Protein AF-W4QRR3-F1 (afdb_monomer_lite)

Organism: Halalkalibacter akibai (strain ATCC 43226 / DSM 21942 / CIP 109018 / JCM 9157 / 1139) (NCBI:txid1236973)

Structure (mmCIF, N/CA/C/O backbone):
data_AF-W4QRR3-F1
#
_entry.id   AF-W4QRR3-F1
#
loop_
_atom_site.group_PDB
_atom_site.id
_atom_site.type_symbol
_atom_site.label_atom_id
_atom_site.label_alt_id
_atom_site.label_comp_id
_atom_site.label_asym_id
_atom_site.label_entity_id
_atom_site.label_seq_id
_atom_site.pdbx_PDB_ins_code
_atom_site.Cartn_x
_atom_site.Cartn_y
_atom_site.Cartn_z
_atom_site.occupancy
_atom_site.B_iso_or_equiv
_atom_site.auth_seq_id
_atom_site.auth_comp_id
_atom_site.auth_asym_id
_atom_site.auth_atom_id
_atom_site.pdbx_PDB_model_num
ATOM 1 N N . MET A 1 1 ? -0.673 0.924 37.883 1.00 50.28 1 MET A N 1
ATOM 2 C CA . MET A 1 1 ? -0.335 0.151 36.667 1.00 50.28 1 MET A CA 1
ATOM 3 C C . MET A 1 1 ? -1.379 -0.907 36.267 1.00 50.28 1 MET A C 1
ATOM 5 O O . MET A 1 1 ? -1.237 -1.452 35.190 1.00 50.28 1 MET A O 1
ATOM 9 N N . GLY A 1 2 ? -2.441 -1.195 37.045 1.00 51.12 2 GLY A N 1
ATOM 10 C CA . GLY A 1 2 ? -3.420 -2.249 36.689 1.00 51.12 2 GLY A CA 1
ATOM 11 C C . GLY A 1 2 ? -4.697 -1.819 35.940 1.00 51.12 2 GLY A C 1
ATOM 12 O O . GLY A 1 2 ? -5.344 -2.665 35.337 1.00 51.12 2 GLY A O 1
ATOM 13 N N . MET A 1 3 ? -5.087 -0.535 35.959 1.00 54.16 3 MET A N 1
ATOM 14 C CA . MET A 1 3 ? -6.382 -0.099 35.396 1.00 54.16 3 MET A CA 1
ATOM 15 C C . MET A 1 3 ? -6.387 0.075 33.867 1.00 54.16 3 MET A C 1
ATOM 17 O O . MET A 1 3 ? -7.403 -0.196 33.235 1.00 54.16 3 MET A O 1
ATOM 21 N N . ASN A 1 4 ? -5.268 0.467 33.254 1.00 58.47 4 ASN A N 1
ATOM 22 C CA . ASN A 1 4 ? -5.229 0.795 31.823 1.00 58.47 4 ASN A CA 1
ATOM 23 C C . ASN A 1 4 ? -4.798 -0.374 30.921 1.00 58.47 4 ASN A C 1
ATOM 25 O O . ASN A 1 4 ? -5.179 -0.414 29.754 1.00 58.47 4 ASN A O 1
ATOM 29 N N . THR A 1 5 ? -4.148 -1.407 31.471 1.00 69.75 5 THR A N 1
ATOM 30 C CA . THR A 1 5 ? -3.927 -2.689 30.772 1.00 69.75 5 THR A CA 1
ATOM 31 C C . THR A 1 5 ? -5.242 -3.311 30.293 1.00 69.75 5 THR A C 1
ATOM 33 O O . THR A 1 5 ? -5.271 -3.951 29.242 1.00 69.75 5 THR A O 1
ATOM 36 N N . ASN A 1 6 ? -6.327 -3.095 31.048 1.00 83.56 6 ASN A N 1
ATOM 37 C CA . ASN A 1 6 ? -7.672 -3.547 30.698 1.00 83.56 6 ASN A CA 1
ATOM 38 C C . ASN A 1 6 ? -8.246 -2.755 29.509 1.00 83.56 6 ASN A C 1
ATOM 40 O O . ASN A 1 6 ? -8.793 -3.353 28.592 1.00 83.56 6 ASN A O 1
ATOM 44 N N . LYS A 1 7 ? -8.032 -1.432 29.458 1.00 91.88 7 LYS A N 1
ATOM 45 C CA . LYS A 1 7 ? -8.514 -0.588 28.351 1.00 91.88 7 LYS A CA 1
ATOM 46 C C . LYS A 1 7 ? -7.874 -0.952 27.015 1.00 91.88 7 LYS A C 1
ATOM 48 O O . LYS A 1 7 ? -8.585 -1.130 26.035 1.00 91.88 7 LYS A O 1
ATOM 53 N N . PHE A 1 8 ? -6.553 -1.152 26.982 1.00 94.62 8 PHE A N 1
ATOM 54 C CA . PHE A 1 8 ? -5.893 -1.611 25.756 1.00 94.62 8 PHE A CA 1
ATOM 55 C C . PHE A 1 8 ? -6.449 -2.948 25.273 1.00 94.62 8 PHE A C 1
ATOM 57 O O . PHE A 1 8 ? -6.711 -3.099 24.086 1.00 94.62 8 PHE A O 1
ATOM 64 N N . GLN A 1 9 ? -6.658 -3.905 26.182 1.00 94.62 9 GLN A N 1
ATOM 65 C CA . GLN A 1 9 ? -7.221 -5.199 25.801 1.00 94.62 9 GLN A CA 1
ATOM 66 C C . GLN A 1 9 ? -8.632 -5.048 25.225 1.00 94.62 9 GLN A C 1
ATOM 68 O O . GLN A 1 9 ? -8.906 -5.614 24.177 1.00 94.62 9 GLN A O 1
ATOM 73 N N . GLN A 1 10 ? -9.489 -4.241 25.855 1.00 95.75 10 GLN A N 1
ATOM 74 C CA . GLN A 1 10 ? -10.858 -4.003 25.388 1.00 95.75 10 GLN A CA 1
ATOM 75 C C . GLN A 1 10 ? -10.899 -3.435 23.964 1.00 95.75 10 GLN A C 1
ATOM 77 O O . GLN A 1 10 ? -11.658 -3.930 23.132 1.00 95.75 10 GLN A O 1
ATOM 82 N N . VAL A 1 11 ? -10.063 -2.437 23.661 1.00 97.38 11 VAL A N 1
ATOM 83 C CA . VAL A 1 11 ? -10.031 -1.828 22.321 1.00 97.38 11 VAL A CA 1
ATOM 84 C C . VAL A 1 11 ? -9.425 -2.782 21.286 1.00 97.38 11 VAL A C 1
ATOM 86 O O . VAL A 1 11 ? -9.925 -2.877 20.168 1.00 97.38 11 VAL A O 1
ATOM 89 N N . LEU A 1 12 ? -8.384 -3.542 21.646 1.00 97.69 12 LEU A N 1
ATOM 90 C CA . LEU A 1 12 ? -7.816 -4.559 20.753 1.00 97.69 12 LEU A CA 1
ATOM 91 C C . LEU A 1 12 ? -8.809 -5.698 20.475 1.00 97.69 12 LEU A C 1
ATOM 93 O O . LEU A 1 12 ? -8.904 -6.145 19.335 1.00 97.69 12 LEU A O 1
ATOM 97 N N . ASP A 1 13 ? -9.593 -6.119 21.470 1.00 96.50 13 ASP A N 1
ATOM 98 C CA . ASP A 1 13 ? -10.664 -7.105 21.291 1.00 96.50 13 ASP A CA 1
ATOM 99 C C . ASP A 1 13 ? -11.761 -6.567 20.358 1.00 96.50 13 ASP A C 1
ATOM 101 O O . ASP A 1 13 ? -12.253 -7.301 19.499 1.00 96.50 13 ASP A O 1
ATOM 105 N N . GLN A 1 14 ? -12.112 -5.279 20.475 1.00 97.19 14 GLN A N 1
ATOM 106 C CA . GLN A 1 14 ? -13.037 -4.614 19.552 1.00 97.19 14 GLN A CA 1
ATOM 107 C C . GLN A 1 14 ? -12.492 -4.604 18.119 1.00 97.19 14 GLN A C 1
ATOM 109 O O . GLN A 1 14 ? -13.254 -4.855 17.188 1.00 97.19 14 GLN A O 1
ATOM 114 N N . ILE A 1 15 ? -11.197 -4.335 17.921 1.00 98.00 15 ILE A N 1
ATOM 115 C CA . ILE A 1 15 ? -10.561 -4.399 16.595 1.00 98.00 15 ILE A CA 1
ATOM 116 C C . ILE A 1 15 ? -10.602 -5.836 16.056 1.00 98.00 15 ILE A C 1
ATOM 118 O O . ILE A 1 15 ? -10.981 -6.040 14.904 1.00 98.00 15 ILE A O 1
ATOM 122 N N . ASP A 1 16 ? -10.270 -6.839 16.873 1.00 97.62 16 ASP A N 1
ATOM 123 C CA . ASP A 1 16 ? -10.247 -8.251 16.466 1.00 97.62 16 ASP A CA 1
ATOM 124 C C . ASP A 1 16 ? -11.623 -8.772 16.038 1.00 97.62 16 ASP A C 1
ATOM 126 O O . ASP A 1 16 ? -11.721 -9.514 15.056 1.00 97.62 16 ASP A O 1
ATOM 130 N N . GLN A 1 17 ? -12.690 -8.353 16.722 1.00 97.00 17 GLN A N 1
ATOM 131 C CA . GLN A 1 17 ? -14.066 -8.728 16.377 1.00 97.00 17 GLN A CA 1
ATOM 132 C C . GLN A 1 17 ? -14.470 -8.278 14.968 1.00 97.00 17 GLN A C 1
ATOM 134 O O . GLN A 1 17 ? -15.269 -8.947 14.316 1.00 97.00 17 GLN A O 1
ATOM 139 N N . GLN A 1 18 ? -13.880 -7.199 14.446 1.00 97.94 18 GLN A N 1
ATOM 140 C CA . GLN A 1 18 ? -14.207 -6.697 13.108 1.00 97.94 18 GLN A CA 1
ATOM 141 C C . GLN A 1 18 ? -13.711 -7.607 11.979 1.00 97.94 18 GLN A C 1
ATOM 143 O O . GLN A 1 18 ? -14.091 -7.399 10.833 1.00 97.94 18 GLN A O 1
ATOM 148 N N . PHE A 1 19 ? -12.881 -8.614 12.256 1.00 98.38 19 PHE A N 1
ATOM 149 C CA . PHE A 1 19 ? -12.359 -9.517 11.224 1.00 98.38 19 PHE A CA 1
ATOM 150 C C . PHE A 1 19 ? -13.208 -10.776 11.010 1.00 98.38 19 PHE A C 1
ATOM 152 O O . PHE A 1 19 ? -12.815 -11.666 10.250 1.00 98.38 19 PHE A O 1
ATOM 159 N N . GLU A 1 20 ? -14.381 -10.861 11.640 1.00 97.25 20 GLU A N 1
ATOM 160 C CA . GLU A 1 20 ? -15.336 -11.932 11.367 1.00 97.25 20 GLU A CA 1
ATOM 161 C C . GLU A 1 20 ? -15.707 -11.982 9.870 1.00 97.25 20 GLU A C 1
ATOM 163 O O . GLU A 1 20 ? -16.013 -10.967 9.236 1.00 97.25 20 GLU A O 1
ATOM 168 N N . GLY A 1 21 ? -15.626 -13.182 9.287 1.00 97.75 21 GLY A N 1
ATOM 169 C CA . GLY A 1 21 ? -15.939 -13.438 7.878 1.00 97.75 21 GLY A CA 1
ATOM 170 C C . GLY A 1 21 ? -14.861 -13.028 6.865 1.00 97.75 21 GLY A C 1
ATOM 171 O O . GLY A 1 21 ? -15.009 -13.345 5.686 1.00 97.75 21 GLY A O 1
ATOM 172 N N . VAL A 1 22 ? -13.756 -12.390 7.279 1.00 98.50 22 VAL A N 1
ATOM 173 C CA . VAL A 1 22 ? -12.724 -11.885 6.345 1.00 98.50 22 VAL A CA 1
ATOM 174 C C . VAL A 1 22 ? -12.115 -12.990 5.480 1.00 98.50 22 VAL A C 1
ATOM 176 O O . VAL A 1 22 ? -11.908 -12.780 4.289 1.00 98.50 22 VAL A O 1
ATOM 179 N N . PHE A 1 23 ? -11.845 -14.177 6.033 1.00 98.56 23 PHE A N 1
ATOM 180 C CA . PHE A 1 23 ? -11.230 -15.265 5.257 1.00 98.56 23 PHE A CA 1
ATOM 181 C C . PHE A 1 23 ? -12.203 -15.975 4.319 1.00 98.56 23 PHE A C 1
ATOM 183 O O . PHE A 1 23 ? -11.787 -16.398 3.244 1.00 98.56 23 PHE A O 1
ATOM 190 N N . GLN A 1 24 ? -13.489 -16.034 4.670 1.00 98.50 24 GLN A N 1
ATOM 191 C CA . GLN A 1 24 ? -14.526 -16.486 3.744 1.00 98.50 24 GLN A CA 1
ATOM 192 C C . GLN A 1 24 ? -14.689 -15.484 2.591 1.00 98.50 24 GLN A C 1
ATOM 194 O O . GLN A 1 24 ? -14.780 -15.877 1.430 1.00 98.50 24 GLN A O 1
ATOM 199 N N . TRP A 1 25 ? -14.668 -14.182 2.898 1.00 98.50 25 TRP A N 1
ATOM 200 C CA . TRP A 1 25 ? -14.681 -13.128 1.885 1.00 98.50 25 TRP A CA 1
ATOM 201 C C . TRP A 1 25 ? -13.458 -13.202 0.963 1.00 98.50 25 TRP A C 1
ATOM 203 O O . TRP A 1 25 ? -13.621 -13.144 -0.255 1.00 98.50 25 TRP A O 1
ATOM 213 N N . LEU A 1 26 ? -12.259 -13.376 1.534 1.00 98.75 26 LEU A N 1
ATOM 214 C CA . LEU A 1 26 ? -10.995 -13.465 0.800 1.00 98.75 26 LEU A CA 1
ATOM 215 C C . LEU A 1 26 ? -10.969 -14.680 -0.130 1.00 98.75 26 LEU A C 1
ATOM 217 O O . LEU A 1 26 ? -10.560 -14.549 -1.280 1.00 98.75 26 LEU A O 1
ATOM 221 N N . ALA A 1 27 ? -11.426 -15.840 0.351 1.00 98.56 27 ALA A N 1
ATOM 222 C CA . ALA A 1 27 ? -11.554 -17.049 -0.459 1.00 98.56 27 ALA A CA 1
ATOM 223 C C . ALA A 1 27 ? -12.496 -16.826 -1.648 1.00 98.56 27 ALA A C 1
ATOM 225 O O . ALA A 1 27 ? -12.164 -17.188 -2.770 1.00 98.56 27 ALA A O 1
ATOM 226 N N . GLY A 1 28 ? -13.608 -16.117 -1.432 1.00 98.38 28 GLY A N 1
ATOM 227 C CA . GLY A 1 28 ? -14.525 -15.730 -2.504 1.00 98.38 28 GLY A CA 1
ATOM 228 C C . GLY A 1 28 ? -13.936 -14.780 -3.555 1.00 98.38 28 GLY A C 1
ATOM 229 O O . GLY A 1 28 ? -14.553 -14.617 -4.602 1.00 98.38 28 GLY A O 1
ATOM 230 N N . GLN A 1 29 ? -12.776 -14.155 -3.303 1.00 98.69 29 GLN A N 1
ATOM 231 C CA . GLN A 1 29 ? -12.064 -13.335 -4.294 1.00 98.69 29 GLN A CA 1
ATOM 232 C C . GLN A 1 29 ? -11.026 -14.124 -5.098 1.00 98.69 29 GLN A C 1
ATOM 234 O O . GLN A 1 29 ? -10.450 -13.566 -6.031 1.00 98.69 29 GLN A O 1
ATOM 239 N N . TYR A 1 30 ? -10.731 -15.372 -4.734 1.00 98.75 30 TYR A N 1
ATOM 240 C CA . TYR A 1 30 ? -9.729 -16.174 -5.426 1.00 98.75 30 TYR A CA 1
ATOM 241 C C . TYR A 1 30 ? -10.275 -16.716 -6.749 1.00 98.75 30 TYR A C 1
ATOM 243 O O . TYR A 1 30 ? -11.363 -17.287 -6.793 1.00 98.75 30 TYR A O 1
ATOM 251 N N . ASP A 1 31 ? -9.497 -16.578 -7.820 1.00 98.44 31 ASP A N 1
ATOM 252 C CA . ASP A 1 31 ? -9.774 -17.227 -9.096 1.00 98.44 31 ASP A CA 1
ATOM 253 C C . ASP A 1 31 ? -8.873 -18.463 -9.276 1.00 98.44 31 ASP A C 1
ATOM 255 O O . ASP A 1 31 ? -7.682 -18.312 -9.579 1.00 98.44 31 ASP A O 1
ATOM 259 N N . PRO A 1 32 ? -9.405 -19.694 -9.157 1.00 96.94 32 PRO A N 1
ATOM 260 C CA . PRO A 1 32 ? -8.615 -20.909 -9.343 1.00 96.94 32 PRO A CA 1
ATOM 261 C C . PRO A 1 32 ? -8.167 -21.115 -10.798 1.00 96.94 32 PRO A C 1
ATOM 263 O O . PRO A 1 32 ? -7.280 -21.934 -11.045 1.00 96.94 32 PRO A O 1
ATOM 266 N N . GLY A 1 33 ? -8.763 -20.404 -11.766 1.00 96.94 33 GLY A N 1
ATOM 267 C CA . GLY A 1 33 ? -8.375 -20.473 -13.173 1.00 96.94 33 GLY A CA 1
ATOM 268 C C . GLY A 1 33 ? -7.024 -19.809 -13.432 1.00 96.94 33 GLY A C 1
ATOM 269 O O . GLY A 1 33 ? -6.149 -20.403 -14.067 1.00 96.94 33 GLY A O 1
ATOM 270 N N . THR A 1 34 ? -6.832 -18.595 -12.914 1.00 97.69 34 THR A N 1
ATOM 271 C CA . THR A 1 34 ? -5.593 -17.824 -13.109 1.00 97.69 34 THR A CA 1
ATOM 272 C C . THR A 1 34 ? -4.617 -17.908 -11.938 1.00 97.69 34 THR A C 1
ATOM 274 O O . THR A 1 34 ? -3.420 -17.718 -12.144 1.00 97.69 34 THR A O 1
ATOM 277 N N . GLY A 1 35 ? -5.093 -18.188 -10.721 1.00 98.31 35 GLY A N 1
ATOM 278 C CA . GLY A 1 35 ? -4.319 -18.063 -9.483 1.00 98.31 35 GLY A CA 1
ATOM 279 C C . GLY A 1 35 ? -4.274 -16.647 -8.902 1.00 98.31 35 GLY A C 1
ATOM 280 O O . GLY A 1 35 ? -3.568 -16.430 -7.913 1.00 98.31 35 GLY A O 1
ATOM 281 N N . GLY A 1 36 ? -4.980 -15.692 -9.514 1.00 98.62 36 GLY A N 1
ATOM 282 C CA . GLY A 1 36 ? -5.082 -14.314 -9.045 1.00 98.62 36 GLY A CA 1
ATOM 283 C C . GLY A 1 36 ? -6.237 -14.090 -8.066 1.00 98.62 36 GLY A C 1
ATOM 284 O O . GLY A 1 36 ? -7.052 -14.977 -7.815 1.00 98.62 36 GLY A O 1
ATOM 285 N N . PHE A 1 37 ? -6.317 -12.874 -7.526 1.00 98.88 37 PHE A N 1
ATOM 286 C CA . PHE A 1 37 ? -7.452 -12.409 -6.730 1.00 98.88 37 PHE A CA 1
ATOM 287 C C . PHE A 1 37 ? -8.137 -11.200 -7.366 1.00 98.88 37 PHE A C 1
ATOM 289 O O . PHE A 1 37 ? -7.482 -10.301 -7.899 1.00 98.88 37 PHE A O 1
ATOM 296 N N . TYR A 1 38 ? -9.462 -11.171 -7.258 1.00 98.75 38 TYR A N 1
ATOM 297 C CA . TYR A 1 38 ? -10.301 -10.041 -7.633 1.00 98.75 38 TYR A CA 1
ATOM 298 C C . TYR A 1 38 ? -10.230 -8.899 -6.610 1.00 98.75 38 TYR A C 1
ATOM 300 O O . TYR A 1 38 ? -9.986 -9.107 -5.419 1.00 98.75 38 TYR A O 1
ATOM 308 N N . TYR A 1 39 ? -10.485 -7.679 -7.090 1.00 98.56 39 TYR A N 1
ATOM 309 C CA . TYR A 1 39 ? -10.497 -6.471 -6.266 1.00 98.56 39 TYR A CA 1
ATOM 310 C C . TYR A 1 39 ? -11.674 -6.415 -5.285 1.00 98.56 39 TYR A C 1
ATOM 312 O O . TYR A 1 39 ? -11.467 -6.095 -4.118 1.00 98.56 39 TYR A O 1
ATOM 320 N N . ALA A 1 40 ? -12.897 -6.703 -5.730 1.00 98.06 40 ALA A N 1
ATOM 321 C CA . ALA A 1 40 ? -14.106 -6.624 -4.913 1.00 98.06 40 ALA A CA 1
ATOM 322 C C . ALA A 1 40 ? -15.086 -7.749 -5.272 1.00 98.06 40 ALA A C 1
ATOM 324 O O . ALA A 1 40 ? -15.003 -8.342 -6.350 1.00 98.06 40 ALA A O 1
ATOM 325 N N . ARG A 1 41 ? -16.073 -8.007 -4.405 1.00 95.69 41 ARG A N 1
ATOM 326 C CA . ARG A 1 41 ? -17.066 -9.076 -4.620 1.00 95.69 41 ARG A CA 1
ATOM 327 C C . ARG A 1 41 ? -17.801 -8.931 -5.954 1.00 95.69 41 ARG A C 1
ATOM 329 O O . ARG A 1 41 ? -18.037 -9.920 -6.649 1.00 95.69 41 ARG A O 1
ATOM 336 N N . SER A 1 42 ? -18.160 -7.711 -6.331 1.00 97.06 42 SER A N 1
ATOM 337 C CA . SER A 1 42 ? -18.843 -7.424 -7.588 1.00 97.06 42 SER A CA 1
ATOM 338 C C . SER A 1 42 ? -17.997 -7.749 -8.816 1.00 97.06 42 SER A C 1
ATOM 340 O O . SER A 1 42 ? -18.574 -8.062 -9.862 1.00 97.06 42 SER A O 1
ATOM 342 N N . SER A 1 43 ? -16.669 -7.738 -8.678 1.00 97.62 43 SER A N 1
ATOM 343 C CA . SER A 1 43 ? -15.709 -8.073 -9.728 1.00 97.62 43 SER A CA 1
ATOM 344 C C . SER A 1 43 ? -15.751 -9.555 -10.098 1.00 97.62 43 SER A C 1
ATOM 346 O O . SER A 1 43 ? -15.646 -9.885 -11.271 1.00 97.62 43 SER A O 1
ATOM 348 N N . VAL A 1 44 ? -15.992 -10.439 -9.125 1.00 97.06 44 VAL A N 1
ATOM 349 C CA . VAL A 1 44 ? -16.043 -11.901 -9.330 1.00 97.06 44 VAL A CA 1
ATOM 350 C C . VAL A 1 44 ? -17.186 -12.303 -10.270 1.00 97.06 44 VAL A C 1
ATOM 352 O O . VAL A 1 44 ? -17.060 -13.206 -11.090 1.00 97.06 44 VAL A O 1
ATOM 355 N N . SER A 1 45 ? -18.328 -11.622 -10.155 1.00 93.19 45 SER A N 1
ATOM 356 C CA . SER A 1 45 ? -19.559 -11.959 -10.892 1.00 93.19 45 SER A CA 1
ATOM 357 C C . SER A 1 45 ? -19.691 -11.287 -12.264 1.00 93.19 45 SER A C 1
ATOM 359 O O . SER A 1 45 ? -20.693 -11.485 -12.954 1.00 93.19 45 SER A O 1
ATOM 361 N N . ASP A 1 46 ? -18.734 -10.448 -12.657 1.00 96.00 46 ASP A N 1
ATOM 362 C CA . ASP A 1 46 ? -18.824 -9.626 -13.859 1.00 96.00 46 ASP A CA 1
ATOM 363 C C . ASP A 1 46 ? -17.606 -9.845 -14.755 1.00 96.00 46 ASP A C 1
ATOM 365 O O . ASP A 1 46 ? -16.497 -9.433 -14.438 1.00 96.00 46 ASP A O 1
ATOM 369 N N . HIS A 1 47 ? -17.853 -10.457 -15.914 1.00 94.75 47 HIS A N 1
ATOM 370 C CA . HIS A 1 47 ? -16.847 -10.843 -16.908 1.00 94.75 47 HIS A CA 1
ATOM 371 C C . HIS A 1 47 ? -15.998 -9.685 -17.459 1.00 94.75 47 HIS A C 1
ATOM 373 O O . HIS A 1 47 ? -15.036 -9.932 -18.181 1.00 94.75 47 HIS A O 1
ATOM 379 N N . ARG A 1 48 ? -16.357 -8.427 -17.175 1.00 95.50 48 ARG A N 1
ATOM 380 C CA . ARG A 1 48 ? -15.546 -7.257 -17.539 1.00 95.50 48 ARG A CA 1
ATOM 381 C C . ARG A 1 48 ? -14.331 -7.077 -16.634 1.00 95.50 48 ARG A C 1
ATOM 383 O O . ARG A 1 48 ? -13.414 -6.355 -17.016 1.00 95.50 48 ARG A O 1
ATOM 390 N N . PHE A 1 49 ? -14.342 -7.675 -15.446 1.00 97.56 49 PHE A N 1
ATOM 391 C CA . PHE A 1 49 ? -13.240 -7.606 -14.498 1.00 97.56 49 PHE A CA 1
ATOM 392 C C . PHE A 1 49 ? -12.498 -8.937 -14.454 1.00 97.56 49 PHE A C 1
ATOM 394 O O . PHE A 1 49 ? -13.078 -10.010 -14.609 1.00 97.56 49 PHE A O 1
ATOM 401 N N . ILE A 1 50 ? -11.195 -8.848 -14.224 1.00 97.81 50 ILE A N 1
ATOM 402 C CA . ILE A 1 50 ? -10.288 -9.985 -14.092 1.00 97.81 50 ILE A CA 1
ATOM 403 C C . ILE A 1 50 ? -9.403 -9.773 -12.861 1.00 97.81 50 ILE A C 1
ATOM 405 O O . ILE A 1 50 ? -9.264 -8.630 -12.412 1.00 97.81 50 ILE A O 1
ATOM 409 N N . PRO A 1 51 ? -8.785 -10.835 -12.324 1.00 98.50 51 PRO A N 1
ATOM 410 C CA . PRO A 1 51 ? -7.788 -10.692 -11.277 1.00 98.50 51 PRO A CA 1
ATOM 411 C C . PRO A 1 51 ? -6.605 -9.816 -11.711 1.00 98.50 51 PRO A C 1
ATOM 413 O O . PRO A 1 51 ? -6.090 -9.938 -12.831 1.00 98.50 51 PRO A O 1
ATOM 416 N N . ASP A 1 52 ? -6.157 -8.953 -10.802 1.00 98.62 52 ASP A N 1
ATOM 417 C CA . ASP A 1 52 ? -5.115 -7.953 -11.053 1.00 98.62 52 ASP A CA 1
ATOM 418 C C . ASP A 1 52 ? -3.893 -8.126 -10.133 1.00 98.62 52 ASP A C 1
ATOM 420 O O . ASP A 1 52 ? -3.935 -8.843 -9.122 1.00 98.62 52 ASP A O 1
ATOM 424 N N . ILE A 1 53 ? -2.776 -7.495 -10.503 1.00 98.81 53 ILE A N 1
ATOM 425 C CA . ILE A 1 53 ? -1.496 -7.613 -9.787 1.00 98.81 53 ILE A CA 1
ATOM 426 C C . ILE A 1 53 ? -1.607 -7.107 -8.348 1.00 98.81 53 ILE A C 1
ATOM 428 O O . ILE A 1 53 ? -1.116 -7.761 -7.422 1.00 98.81 53 ILE A O 1
ATOM 432 N N . GLU A 1 54 ? -2.212 -5.933 -8.154 1.00 98.44 54 GLU A N 1
ATOM 433 C CA . GLU A 1 54 ? -2.272 -5.287 -6.846 1.00 98.44 54 GLU A CA 1
ATOM 434 C C . GLU A 1 54 ? -3.149 -6.099 -5.892 1.00 98.44 54 GLU A C 1
ATOM 436 O O . GLU A 1 54 ? -2.699 -6.407 -4.784 1.00 98.44 54 GLU A O 1
ATOM 441 N N . SER A 1 55 ? -4.340 -6.510 -6.330 1.00 98.75 55 SER A N 1
ATOM 442 C CA . SER A 1 55 ? -5.255 -7.311 -5.512 1.00 98.75 55 SER A CA 1
ATOM 443 C C . SER A 1 55 ? -4.658 -8.673 -5.154 1.00 98.75 55 SER A C 1
ATOM 445 O O . SER A 1 55 ? -4.720 -9.096 -3.999 1.00 98.75 55 SER A O 1
ATOM 447 N N . THR A 1 56 ? -3.983 -9.333 -6.099 1.00 98.94 56 THR A N 1
ATOM 448 C CA . THR A 1 56 ? -3.322 -10.627 -5.854 1.00 98.94 56 THR A CA 1
ATOM 449 C C . THR A 1 56 ? -2.176 -10.504 -4.849 1.00 98.94 56 THR A C 1
ATOM 451 O O . THR A 1 56 ? -2.076 -11.294 -3.906 1.00 98.94 56 THR A O 1
ATOM 454 N N . ALA A 1 57 ? -1.325 -9.485 -4.986 1.00 98.88 57 ALA A N 1
ATOM 455 C CA . ALA A 1 57 ? -0.233 -9.254 -4.042 1.00 98.88 57 ALA A CA 1
ATOM 456 C C . ALA A 1 57 ? -0.749 -8.865 -2.647 1.00 98.88 57 ALA A C 1
ATOM 458 O O . ALA A 1 57 ? -0.165 -9.225 -1.621 1.00 98.88 57 ALA A O 1
ATOM 459 N N . GLN A 1 58 ? -1.851 -8.124 -2.585 1.00 98.81 58 GLN A N 1
ATOM 460 C CA . GLN A 1 58 ? -2.518 -7.742 -1.345 1.00 98.81 58 GLN A CA 1
ATOM 461 C C . GLN A 1 58 ? -3.142 -8.947 -0.627 1.00 98.81 58 GLN A C 1
ATOM 463 O O . GLN A 1 58 ? -2.881 -9.128 0.566 1.00 98.81 58 GLN A O 1
ATOM 468 N N . ALA A 1 59 ? -3.824 -9.833 -1.355 1.00 98.88 59 ALA A N 1
ATOM 469 C CA . ALA A 1 59 ? -4.316 -11.105 -0.834 1.00 98.88 59 ALA A CA 1
ATOM 470 C C . ALA A 1 59 ? -3.178 -11.964 -0.264 1.00 98.88 59 ALA A C 1
ATOM 472 O O . ALA A 1 59 ? -3.249 -12.401 0.886 1.00 98.88 59 ALA A O 1
ATOM 473 N N . LEU A 1 60 ? -2.077 -12.125 -1.008 1.00 98.88 60 LEU A N 1
ATOM 474 C CA . LEU A 1 60 ? -0.893 -12.844 -0.527 1.00 98.88 60 LEU A CA 1
ATOM 475 C C . LEU A 1 60 ? -0.348 -12.240 0.777 1.00 98.88 60 LEU A C 1
ATOM 477 O O . LEU A 1 60 ? -0.004 -12.971 1.705 1.00 98.88 60 LEU A O 1
AT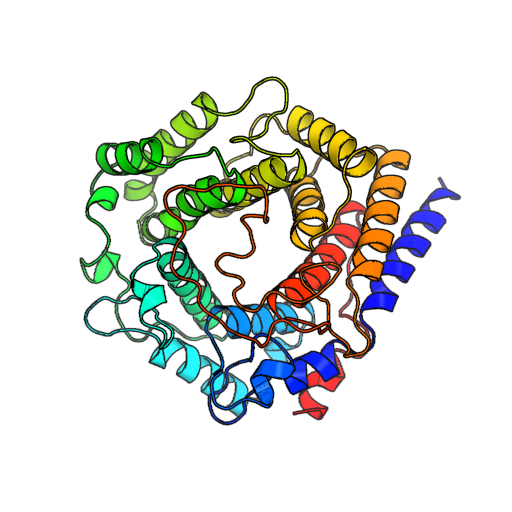OM 481 N N . ASN A 1 61 ? -0.306 -10.911 0.891 1.00 98.69 61 ASN A N 1
ATOM 482 C CA . ASN A 1 61 ? 0.115 -10.254 2.127 1.00 98.69 61 ASN A CA 1
ATOM 483 C C . ASN A 1 61 ? -0.825 -10.555 3.306 1.00 98.69 61 ASN A C 1
ATOM 485 O O . ASN A 1 61 ? -0.336 -10.717 4.426 1.00 98.69 61 ASN A O 1
ATOM 489 N N . ILE A 1 62 ? -2.142 -10.653 3.083 1.00 98.75 62 ILE A N 1
ATOM 490 C CA . ILE A 1 62 ? -3.089 -11.092 4.121 1.00 98.75 62 ILE A CA 1
ATOM 491 C C . ILE A 1 62 ? -2.765 -12.529 4.554 1.00 98.75 62 ILE A C 1
ATOM 493 O O . ILE A 1 62 ? -2.668 -12.785 5.755 1.00 98.75 62 ILE A O 1
ATOM 497 N N . LEU A 1 63 ? -2.531 -13.444 3.607 1.00 98.75 63 LEU A N 1
ATOM 498 C CA . LEU A 1 63 ? -2.181 -14.839 3.909 1.00 98.75 63 LEU A CA 1
ATOM 499 C C . LEU A 1 63 ? -0.882 -14.941 4.724 1.00 98.75 63 LEU A C 1
ATOM 501 O O . LEU A 1 63 ? -0.830 -15.654 5.726 1.00 98.75 63 LEU A O 1
ATOM 505 N N . ILE A 1 64 ? 0.155 -14.192 4.339 1.00 98.19 64 ILE A N 1
ATOM 506 C CA . ILE A 1 64 ? 1.452 -14.173 5.032 1.00 98.19 64 ILE A CA 1
ATOM 507 C C . ILE A 1 64 ? 1.306 -13.685 6.475 1.00 98.19 64 ILE A C 1
ATOM 509 O O . ILE A 1 64 ? 1.831 -14.315 7.386 1.00 98.19 64 ILE A O 1
ATOM 513 N N . ARG A 1 65 ? 0.569 -12.591 6.699 1.00 97.00 65 ARG A N 1
ATOM 514 C CA . ARG A 1 65 ? 0.358 -12.006 8.039 1.00 97.00 65 ARG A CA 1
ATOM 515 C C . ARG A 1 65 ? -0.421 -12.908 8.995 1.00 97.00 65 ARG A C 1
ATOM 517 O O . ARG A 1 65 ? -0.491 -12.605 10.180 1.00 97.00 65 ARG A O 1
ATOM 524 N N . ASN A 1 66 ? -1.033 -13.969 8.478 1.00 98.12 66 ASN A N 1
ATOM 525 C CA . ASN A 1 66 ? -1.822 -14.925 9.245 1.00 98.12 66 ASN A CA 1
ATOM 526 C C . ASN A 1 66 ? -1.223 -16.339 9.190 1.00 98.12 66 ASN A C 1
ATOM 528 O O . ASN A 1 66 ? -1.934 -17.318 9.399 1.00 98.12 66 ASN A O 1
ATOM 532 N N . ASP A 1 67 ? 0.079 -16.444 8.899 1.00 97.31 67 ASP A N 1
ATOM 533 C CA . ASP A 1 67 ? 0.852 -17.693 8.877 1.00 97.31 67 ASP A CA 1
ATOM 534 C C . ASP A 1 67 ? 0.364 -18.751 7.871 1.00 97.31 67 ASP A C 1
ATOM 536 O O . ASP A 1 67 ? 0.715 -19.929 7.964 1.00 97.31 67 ASP A O 1
ATOM 540 N N . LEU A 1 68 ? -0.394 -18.346 6.849 1.00 98.31 68 LEU A N 1
ATOM 541 C CA . LEU A 1 68 ? -0.992 -19.277 5.887 1.00 98.31 68 LEU A CA 1
ATOM 542 C C . LEU A 1 68 ? -0.058 -19.647 4.734 1.00 98.31 68 LEU A C 1
ATOM 544 O O . LEU A 1 68 ? -0.298 -20.645 4.060 1.00 98.31 68 LEU A O 1
ATOM 548 N N . LEU A 1 69 ? 1.029 -18.905 4.504 1.00 97.50 69 LEU A N 1
ATOM 549 C CA . LEU A 1 69 ? 1.945 -19.162 3.384 1.00 97.50 69 LEU A CA 1
ATOM 550 C C . LEU A 1 69 ? 2.582 -20.565 3.434 1.00 97.50 69 LEU A C 1
ATOM 552 O O . LEU A 1 69 ? 2.788 -21.192 2.393 1.00 97.50 69 LEU A O 1
ATOM 556 N N . LYS A 1 70 ? 2.889 -21.062 4.640 1.00 95.94 70 LYS A N 1
ATOM 557 C CA . LYS A 1 70 ? 3.478 -22.399 4.849 1.00 95.94 70 LYS A CA 1
ATOM 558 C C . LYS A 1 70 ? 2.484 -23.531 4.588 1.00 95.94 70 LYS A C 1
ATOM 560 O O . LYS A 1 70 ? 2.901 -24.650 4.322 1.00 95.94 70 LYS A O 1
ATOM 565 N N . LEU A 1 71 ? 1.193 -23.228 4.683 1.00 97.00 71 LEU A N 1
ATOM 566 C CA . LEU A 1 71 ? 0.090 -24.168 4.501 1.00 97.00 71 LEU A CA 1
ATOM 567 C C . LEU A 1 71 ? -0.543 -24.056 3.107 1.00 97.00 71 LEU A C 1
ATOM 569 O O . LEU A 1 71 ? -1.485 -24.780 2.807 1.00 97.00 71 LEU A O 1
ATOM 573 N N . MET A 1 72 ? -0.036 -23.150 2.265 1.00 98.31 72 MET A N 1
ATOM 574 C CA . MET A 1 72 ? -0.527 -22.939 0.908 1.00 98.31 72 MET A CA 1
ATOM 575 C C . MET A 1 72 ? -0.386 -24.219 0.077 1.00 98.31 72 MET A C 1
ATOM 577 O O . MET A 1 72 ? 0.744 -24.702 -0.059 1.00 98.31 72 MET A O 1
ATOM 581 N N . PRO A 1 73 ? -1.487 -24.743 -0.505 1.00 98.12 73 PRO A N 1
ATOM 582 C CA . PRO A 1 73 ? -1.431 -25.873 -1.421 1.00 98.12 73 PRO A CA 1
ATOM 583 C C . PRO A 1 73 ? -0.474 -25.598 -2.580 1.00 98.12 73 PRO A C 1
ATOM 585 O O . PRO A 1 73 ? -0.476 -24.503 -3.146 1.00 98.12 73 PRO A O 1
ATOM 588 N N . GLU A 1 74 ? 0.313 -26.602 -2.969 1.00 98.19 74 GLU A N 1
ATOM 589 C CA . GLU A 1 74 ? 1.344 -26.426 -4.001 1.00 98.19 74 GLU A CA 1
ATOM 590 C C . GLU A 1 74 ? 0.751 -25.972 -5.340 1.00 98.19 74 GLU A C 1
ATOM 592 O O . GLU A 1 74 ? 1.282 -25.077 -5.989 1.00 98.19 74 GLU A O 1
ATOM 597 N N . GLN A 1 75 ? -0.426 -26.491 -5.702 1.00 97.88 75 GLN A N 1
ATOM 598 C CA . GLN A 1 75 ? -1.144 -26.054 -6.898 1.00 97.88 75 GLN A CA 1
ATOM 599 C C . GLN A 1 75 ? -1.440 -24.545 -6.883 1.00 97.88 75 GLN A C 1
ATOM 601 O O . GLN A 1 75 ? -1.180 -23.863 -7.874 1.00 97.88 75 GLN A O 1
ATOM 606 N N . MET A 1 76 ? -1.938 -24.014 -5.761 1.00 98.44 76 MET A N 1
ATOM 607 C CA . MET A 1 76 ? -2.222 -22.584 -5.612 1.00 98.44 76 MET A CA 1
ATOM 608 C C . MET A 1 76 ? -0.933 -21.759 -5.691 1.00 98.44 76 MET A C 1
ATOM 610 O O . MET A 1 76 ? -0.910 -20.720 -6.354 1.00 98.44 76 MET A O 1
ATOM 614 N N . ARG A 1 77 ? 0.152 -22.236 -5.061 1.00 98.69 77 ARG A N 1
ATOM 615 C CA . ARG A 1 77 ? 1.477 -21.600 -5.124 1.00 98.69 77 ARG A CA 1
ATOM 616 C C . ARG A 1 77 ? 1.955 -21.476 -6.566 1.00 98.69 77 ARG A C 1
ATOM 618 O O . ARG A 1 77 ? 2.297 -20.379 -7.003 1.00 98.69 77 ARG A O 1
ATOM 625 N N . GLU A 1 78 ? 1.942 -22.571 -7.318 1.00 98.62 78 GLU A N 1
ATOM 626 C CA . GLU A 1 78 ? 2.356 -22.569 -8.720 1.00 98.62 78 GLU A CA 1
ATOM 627 C C . GLU A 1 78 ? 1.473 -21.675 -9.598 1.00 98.62 78 GLU A C 1
ATOM 629 O O . GLU A 1 78 ? 1.976 -20.986 -10.486 1.00 98.62 78 GLU A O 1
ATOM 634 N N . GLN A 1 79 ? 0.156 -21.680 -9.373 1.00 98.69 79 GLN A N 1
ATOM 635 C CA . GLN A 1 79 ? -0.769 -20.818 -10.107 1.00 98.69 79 GLN A CA 1
ATOM 636 C C . GLN A 1 79 ? -0.477 -19.340 -9.838 1.00 98.69 79 GLN A C 1
ATOM 638 O O . GLN A 1 79 ? -0.388 -18.568 -10.786 1.00 98.69 79 GLN A O 1
ATOM 643 N N . MET A 1 80 ? -0.226 -18.956 -8.586 1.00 98.75 80 MET A N 1
ATOM 644 C CA . MET A 1 80 ? 0.140 -17.582 -8.237 1.00 98.75 80 MET A CA 1
ATOM 645 C C . MET A 1 80 ? 1.508 -17.175 -8.814 1.00 98.75 80 MET A C 1
ATOM 647 O O . MET A 1 80 ? 1.668 -16.046 -9.279 1.00 98.75 80 MET A O 1
ATOM 651 N N . ILE A 1 81 ? 2.485 -18.092 -8.851 1.00 98.88 81 ILE A N 1
ATOM 652 C CA . ILE A 1 81 ? 3.765 -17.861 -9.545 1.00 98.88 81 ILE A CA 1
ATOM 653 C C . ILE A 1 81 ? 3.509 -17.554 -11.023 1.00 98.88 81 ILE A C 1
ATOM 655 O O . ILE A 1 81 ? 3.961 -16.520 -11.520 1.00 98.88 81 ILE A O 1
ATOM 659 N N . ARG A 1 82 ? 2.751 -18.420 -11.710 1.00 98.81 82 ARG A N 1
ATOM 660 C CA . ARG A 1 82 ? 2.401 -18.240 -13.127 1.00 98.81 82 ARG A CA 1
ATOM 661 C C . ARG A 1 82 ? 1.618 -16.949 -13.355 1.00 98.81 82 ARG A C 1
ATOM 663 O O . ARG A 1 82 ? 1.891 -16.265 -14.335 1.00 98.81 82 ARG A O 1
ATOM 670 N N . PHE A 1 83 ? 0.712 -16.586 -12.446 1.00 98.88 83 PHE A N 1
ATOM 671 C CA . PHE A 1 83 ? -0.044 -15.338 -12.509 1.00 98.88 83 PHE A CA 1
ATOM 672 C C . PHE A 1 83 ? 0.888 -14.127 -12.621 1.00 98.88 83 PHE A C 1
ATOM 674 O O . PHE A 1 83 ? 0.820 -13.405 -13.610 1.00 98.88 83 PHE A O 1
ATOM 681 N N . PHE A 1 84 ? 1.806 -13.929 -11.666 1.00 98.88 84 PHE A N 1
ATOM 682 C CA . PHE A 1 84 ? 2.719 -12.779 -11.700 1.00 98.88 84 PHE A CA 1
ATOM 683 C C . PHE A 1 84 ? 3.700 -12.839 -12.873 1.00 98.88 84 PHE A C 1
ATOM 685 O O . PHE A 1 84 ? 3.972 -11.820 -13.504 1.00 98.88 84 PHE A O 1
ATOM 692 N N . GLN A 1 85 ? 4.224 -14.024 -13.183 1.00 98.75 85 GLN A N 1
ATOM 693 C CA . GLN A 1 85 ? 5.171 -14.211 -14.280 1.00 98.75 85 GLN A CA 1
ATOM 694 C C . GLN A 1 85 ? 4.556 -13.891 -15.650 1.00 98.75 85 GLN A C 1
ATOM 696 O O . GLN A 1 85 ? 5.195 -13.225 -16.462 1.00 98.75 85 GLN A O 1
ATOM 701 N N . ASN A 1 86 ? 3.300 -14.277 -15.885 1.00 98.44 86 ASN A N 1
ATOM 702 C CA . ASN A 1 86 ? 2.587 -13.990 -17.134 1.00 98.44 86 ASN A CA 1
ATOM 703 C C . ASN A 1 86 ? 2.255 -12.503 -17.317 1.00 98.44 86 ASN A C 1
ATOM 705 O O . ASN A 1 86 ? 1.966 -12.074 -18.432 1.00 98.44 86 ASN A O 1
ATOM 709 N N . LYS A 1 87 ? 2.305 -11.708 -16.243 1.00 98.50 87 LYS A N 1
ATOM 710 C CA . LYS A 1 87 ? 2.132 -10.251 -16.303 1.00 98.50 87 LYS A CA 1
ATOM 711 C C . LYS A 1 87 ? 3.416 -9.531 -16.721 1.00 98.50 87 LYS A C 1
ATOM 713 O O . LYS A 1 87 ? 3.371 -8.323 -16.946 1.00 98.50 87 LYS A O 1
ATOM 718 N N . GLN A 1 88 ? 4.551 -10.231 -16.809 1.00 98.69 88 GLN A N 1
ATOM 719 C CA . GLN A 1 88 ? 5.833 -9.633 -17.166 1.00 98.69 88 GLN A CA 1
ATOM 720 C C . GLN A 1 88 ? 6.034 -9.572 -18.687 1.00 98.69 88 GLN A C 1
ATOM 722 O O . GLN A 1 88 ? 5.972 -10.583 -19.386 1.00 98.69 88 GLN A O 1
ATOM 727 N N . GLU A 1 89 ? 6.342 -8.387 -19.206 1.00 98.12 89 GLU A N 1
ATOM 728 C CA . GLU A 1 89 ? 6.615 -8.170 -20.625 1.00 98.12 89 GLU A CA 1
ATOM 729 C C . GLU A 1 89 ? 8.098 -8.424 -20.949 1.00 98.12 89 GLU A C 1
ATOM 731 O O . GLU A 1 89 ? 8.982 -7.730 -20.449 1.00 98.12 89 GLU A O 1
ATOM 736 N N . ALA A 1 90 ? 8.382 -9.389 -21.831 1.00 97.69 90 ALA A N 1
ATOM 737 C CA . ALA A 1 90 ? 9.744 -9.851 -22.128 1.00 97.69 90 ALA A CA 1
ATOM 738 C C . ALA A 1 90 ? 10.693 -8.774 -22.679 1.00 97.69 90 ALA A C 1
ATOM 740 O O . ALA A 1 90 ? 11.884 -8.783 -22.383 1.00 97.69 90 ALA A O 1
ATOM 741 N N . SER A 1 91 ? 10.176 -7.852 -23.493 1.00 96.62 91 SER A N 1
ATOM 742 C CA . SER A 1 91 ? 10.956 -6.792 -24.146 1.00 96.62 91 SER A CA 1
ATOM 743 C C . SER A 1 91 ? 11.397 -5.687 -23.190 1.00 96.62 91 SER A C 1
ATOM 745 O O . SER A 1 91 ? 12.348 -4.972 -23.496 1.00 96.62 91 SER A O 1
ATOM 747 N N . THR A 1 92 ? 10.695 -5.507 -22.068 1.00 97.56 92 THR A N 1
ATOM 748 C CA . THR A 1 92 ? 10.910 -4.361 -21.177 1.00 97.56 92 THR A CA 1
ATOM 749 C C . THR A 1 92 ? 11.160 -4.728 -19.725 1.00 97.56 92 THR A C 1
ATOM 751 O O . THR A 1 92 ? 11.638 -3.881 -18.979 1.00 97.56 92 THR A O 1
ATOM 754 N N . GLY A 1 93 ? 10.826 -5.943 -19.297 1.00 98.00 93 GLY A N 1
ATOM 755 C CA . GLY A 1 93 ? 10.928 -6.357 -17.900 1.00 98.00 93 GLY A CA 1
ATOM 756 C C . GLY A 1 93 ? 9.837 -5.795 -16.985 1.00 98.00 93 GLY A C 1
ATOM 757 O O . GLY A 1 93 ? 9.787 -6.176 -15.814 1.00 98.00 93 GLY A O 1
ATOM 758 N N . PHE A 1 94 ? 8.964 -4.912 -17.487 1.00 98.38 94 PHE A N 1
ATOM 759 C CA . PHE A 1 94 ? 7.844 -4.347 -16.733 1.00 98.38 94 PHE A CA 1
ATOM 760 C C . PHE A 1 94 ? 6.724 -5.366 -16.512 1.00 98.38 94 PHE A C 1
ATOM 762 O O . PHE A 1 94 ? 6.590 -6.336 -17.254 1.00 98.38 94 PHE A O 1
ATOM 769 N N . PHE A 1 95 ? 5.893 -5.103 -15.501 1.00 98.62 95 PHE A N 1
ATOM 770 C CA . PHE A 1 95 ? 4.705 -5.891 -15.185 1.00 98.62 95 PHE A CA 1
ATOM 771 C C . PHE A 1 95 ? 3.444 -5.083 -15.484 1.00 98.62 95 PHE A C 1
ATOM 773 O O . PHE A 1 95 ? 3.347 -3.928 -15.061 1.00 98.62 95 PHE A O 1
ATOM 780 N N . PHE A 1 96 ? 2.479 -5.691 -16.175 1.00 98.31 96 PHE A N 1
ATOM 781 C CA . PHE A 1 96 ? 1.238 -5.035 -16.575 1.00 98.31 96 PHE A CA 1
ATOM 782 C C . PHE A 1 96 ? 0.016 -5.933 -16.394 1.00 98.31 96 PHE A C 1
ATOM 784 O O . PHE A 1 96 ? 0.022 -7.106 -16.761 1.00 98.31 96 PHE A O 1
ATOM 791 N N . ASP A 1 97 ? -1.061 -5.338 -15.895 1.00 97.56 97 ASP A N 1
ATOM 792 C CA . ASP A 1 97 ? -2.415 -5.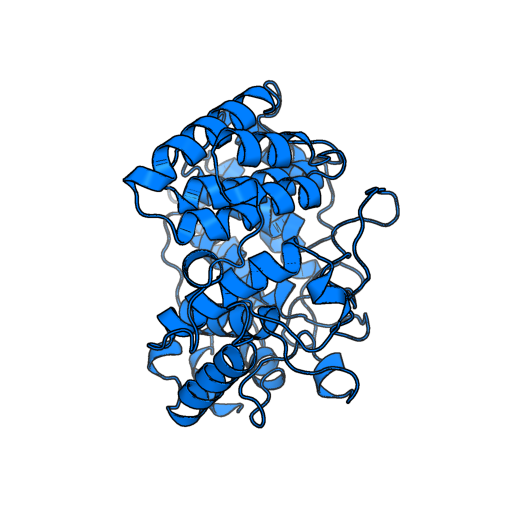816 -16.131 1.00 97.56 97 ASP A CA 1
ATOM 793 C C . ASP A 1 97 ? -2.882 -5.443 -17.544 1.00 97.56 97 ASP A C 1
ATOM 795 O O . ASP A 1 97 ? -2.292 -4.600 -18.222 1.00 97.56 97 ASP A O 1
ATOM 799 N N . GLU A 1 98 ? -3.956 -6.084 -18.004 1.00 94.56 98 GLU A N 1
ATOM 800 C CA . GLU A 1 98 ? -4.410 -5.991 -19.398 1.00 94.56 98 GLU A CA 1
ATOM 801 C C . GLU A 1 98 ? -4.920 -4.597 -19.788 1.00 94.56 98 GLU A C 1
ATOM 803 O O . GLU A 1 98 ? -4.963 -4.257 -20.971 1.00 94.56 98 GLU A O 1
ATOM 808 N N . ASN A 1 99 ? -5.301 -3.765 -18.812 1.00 94.88 99 ASN A N 1
ATOM 809 C CA . ASN A 1 99 ? -5.860 -2.452 -19.096 1.00 94.88 99 ASN A CA 1
ATOM 810 C C . ASN A 1 99 ? -4.788 -1.504 -19.686 1.00 94.88 99 ASN A C 1
ATOM 812 O O . ASN A 1 99 ? -3.812 -1.174 -19.005 1.00 94.88 99 ASN A O 1
ATOM 816 N N . PRO A 1 100 ? -4.977 -0.974 -20.912 1.00 94.75 100 PRO A N 1
ATOM 817 C CA . PRO A 1 100 ? -3.974 -0.146 -21.585 1.00 94.75 100 PRO A CA 1
ATOM 818 C C . PRO A 1 100 ? -3.688 1.188 -20.881 1.00 94.75 100 PRO A C 1
ATOM 820 O O . PRO A 1 100 ? -2.622 1.771 -21.095 1.00 94.75 100 PRO A O 1
ATOM 823 N N . ALA A 1 101 ? -4.600 1.685 -20.039 1.00 95.69 101 ALA A N 1
ATOM 824 C CA . ALA A 1 101 ? -4.377 2.893 -19.249 1.00 95.69 101 ALA A CA 1
ATOM 825 C C . ALA A 1 101 ? -3.256 2.715 -18.214 1.00 95.69 101 ALA A C 1
ATOM 827 O O . ALA A 1 101 ? -2.551 3.678 -17.915 1.00 95.69 101 ALA A O 1
ATOM 828 N N . MET A 1 102 ? -3.023 1.487 -17.735 1.00 94.81 102 MET A N 1
ATOM 829 C CA . MET A 1 102 ? -1.964 1.198 -16.769 1.00 94.81 102 MET A CA 1
ATOM 830 C C . MET A 1 102 ? -0.583 1.612 -17.286 1.00 94.81 102 MET A C 1
ATOM 832 O O . MET A 1 102 ? 0.190 2.216 -16.548 1.00 94.81 102 MET A O 1
ATOM 836 N N . LYS A 1 103 ? -0.282 1.352 -18.567 1.00 95.25 103 LYS A N 1
ATOM 837 C CA . LYS A 1 103 ? 1.016 1.702 -19.175 1.00 95.25 103 LYS A CA 1
ATOM 838 C C . LYS A 1 103 ? 1.269 3.213 -19.227 1.00 95.25 103 LYS A C 1
ATOM 840 O O . LYS A 1 103 ? 2.408 3.633 -19.405 1.00 95.25 103 LYS A O 1
ATOM 845 N N . LYS A 1 104 ? 0.216 4.024 -19.097 1.00 95.12 104 LYS A N 1
ATOM 846 C CA . LYS A 1 104 ? 0.283 5.490 -19.132 1.00 95.12 104 LYS A CA 1
ATOM 847 C C . LYS A 1 104 ? 0.474 6.105 -17.742 1.00 95.12 104 LYS A C 1
ATOM 849 O O . LYS A 1 104 ? 0.740 7.301 -17.659 1.00 95.12 104 LYS A O 1
ATOM 854 N N . ASP A 1 105 ? 0.331 5.325 -16.668 1.00 95.06 105 ASP A N 1
ATOM 855 C CA . ASP A 1 105 ? 0.521 5.792 -15.295 1.00 95.06 105 ASP A CA 1
ATOM 856 C C . ASP A 1 105 ? 1.788 5.195 -14.666 1.00 95.06 105 ASP A C 1
ATOM 858 O O . ASP A 1 105 ? 1.795 4.052 -14.210 1.00 95.06 105 ASP A O 1
ATOM 862 N N . GLU A 1 106 ? 2.836 6.015 -14.544 1.00 94.44 106 GLU A N 1
ATOM 863 C CA . GLU A 1 106 ? 4.087 5.651 -13.869 1.00 94.44 106 GLU A CA 1
ATOM 864 C C . GLU A 1 106 ? 3.871 5.046 -12.472 1.00 94.44 106 GLU A C 1
ATOM 866 O O . GLU A 1 106 ? 4.552 4.086 -12.122 1.00 94.44 106 GLU A O 1
ATOM 871 N N . VAL A 1 107 ? 2.918 5.546 -11.675 1.00 94.75 107 VAL A N 1
ATOM 872 C CA . VAL A 1 107 ? 2.660 4.990 -10.334 1.00 94.75 107 VAL A CA 1
ATOM 873 C C . VAL A 1 107 ? 2.175 3.552 -10.436 1.00 94.75 107 VAL A C 1
ATOM 875 O O . VAL A 1 107 ? 2.672 2.696 -9.706 1.00 94.75 107 VAL A O 1
ATOM 878 N N . MET A 1 108 ? 1.233 3.264 -11.337 1.00 96.25 108 MET A N 1
ATOM 879 C CA . MET A 1 108 ? 0.738 1.899 -11.517 1.00 96.25 108 MET A CA 1
ATOM 880 C C . MET A 1 108 ? 1.852 0.974 -12.008 1.00 96.25 108 MET A C 1
ATOM 882 O O . MET A 1 108 ? 2.031 -0.104 -11.443 1.00 96.25 108 MET A O 1
ATOM 886 N N . VAL A 1 109 ? 2.649 1.417 -12.985 1.00 97.00 109 VAL A N 1
ATOM 887 C CA . VAL A 1 109 ? 3.787 0.642 -13.503 1.00 97.00 109 VAL A CA 1
ATOM 888 C C . VAL A 1 109 ? 4.802 0.348 -12.396 1.00 97.00 109 VAL A C 1
ATOM 890 O O . VAL A 1 109 ? 5.165 -0.806 -12.171 1.00 97.00 109 VAL A O 1
ATOM 893 N N . HIS A 1 110 ? 5.226 1.365 -11.644 1.00 96.69 110 HIS A N 1
ATOM 894 C CA . HIS A 1 110 ? 6.197 1.197 -10.562 1.00 96.69 110 HIS A CA 1
ATOM 895 C C . HIS A 1 110 ? 5.673 0.290 -9.441 1.00 96.69 110 HIS A C 1
ATOM 897 O O . HIS A 1 110 ? 6.412 -0.554 -8.923 1.00 96.69 110 HIS A O 1
ATOM 903 N N . ARG A 1 111 ? 4.395 0.437 -9.063 1.00 96.00 111 ARG A N 1
ATOM 904 C CA . ARG A 1 111 ? 3.763 -0.413 -8.044 1.00 96.00 111 ARG A CA 1
ATOM 905 C C . ARG A 1 111 ? 3.656 -1.859 -8.510 1.00 96.00 111 ARG A C 1
ATOM 907 O O . ARG A 1 111 ? 3.935 -2.746 -7.710 1.00 96.00 111 ARG A O 1
ATOM 914 N N . ALA A 1 112 ? 3.329 -2.105 -9.776 1.00 98.12 112 ALA A N 1
ATOM 915 C CA . ALA A 1 112 ? 3.231 -3.455 -10.321 1.00 98.12 112 ALA A CA 1
ATOM 916 C C . ALA A 1 112 ? 4.569 -4.201 -10.318 1.00 98.12 112 ALA A C 1
ATOM 918 O O . ALA A 1 112 ? 4.593 -5.378 -9.954 1.00 98.12 112 ALA A O 1
ATOM 919 N N . ILE A 1 113 ? 5.682 -3.522 -10.623 1.00 97.88 113 ILE A N 1
ATOM 920 C CA . ILE A 1 113 ? 7.027 -4.096 -10.444 1.00 97.88 113 ILE A CA 1
ATOM 921 C C . ILE A 1 113 ? 7.232 -4.474 -8.973 1.00 97.88 113 ILE A C 1
ATOM 923 O O . ILE A 1 113 ? 7.578 -5.611 -8.660 1.00 97.88 113 ILE A O 1
ATOM 927 N N . GLY A 1 114 ? 6.990 -3.528 -8.057 1.00 96.56 114 GLY A N 1
ATOM 928 C CA . GLY A 1 114 ? 7.206 -3.737 -6.625 1.00 96.56 114 GLY A CA 1
ATOM 929 C C . GLY A 1 114 ? 6.373 -4.883 -6.045 1.00 96.56 114 GLY A C 1
ATOM 930 O O . GLY A 1 114 ? 6.904 -5.693 -5.287 1.00 96.56 114 GLY A O 1
ATOM 931 N N . TYR A 1 115 ? 5.092 -4.966 -6.410 1.00 98.31 115 TYR A N 1
ATOM 932 C CA . TYR A 1 115 ? 4.200 -6.043 -5.991 1.00 98.31 115 TYR A CA 1
ATOM 933 C C . TYR A 1 115 ? 4.629 -7.385 -6.575 1.00 98.31 115 TYR A C 1
ATOM 935 O O . TYR A 1 115 ? 4.855 -8.319 -5.813 1.00 98.31 115 TYR A O 1
ATOM 943 N N . SER A 1 116 ? 4.815 -7.473 -7.892 1.00 98.75 116 SER A N 1
ATOM 944 C CA . SER A 1 116 ? 5.098 -8.749 -8.557 1.00 98.75 116 SER A CA 1
ATOM 945 C C . SER A 1 116 ? 6.432 -9.344 -8.117 1.00 98.75 116 SER A C 1
ATOM 947 O O . SER A 1 116 ? 6.491 -10.518 -7.759 1.00 98.75 116 SER A O 1
ATOM 949 N N . VAL A 1 117 ? 7.498 -8.533 -8.071 1.00 98.25 117 VAL A N 1
ATOM 950 C CA . VAL A 1 117 ? 8.832 -8.997 -7.654 1.00 98.25 117 VAL A CA 1
ATOM 951 C C . VAL A 1 117 ? 8.806 -9.493 -6.212 1.00 98.25 117 VAL A C 1
ATOM 953 O O . VAL A 1 117 ? 9.267 -10.600 -5.938 1.00 98.25 117 VAL A O 1
ATOM 956 N N . ARG A 1 118 ? 8.222 -8.711 -5.295 1.00 97.94 118 ARG A N 1
ATOM 957 C CA . ARG A 1 118 ? 8.143 -9.090 -3.881 1.00 97.94 118 ARG A CA 1
ATOM 958 C C . ARG A 1 118 ? 7.275 -10.328 -3.675 1.00 97.94 118 ARG A C 1
ATOM 960 O O . ARG A 1 118 ? 7.642 -11.192 -2.887 1.00 97.94 118 ARG A O 1
ATOM 967 N N . SER A 1 119 ? 6.135 -10.421 -4.356 1.00 98.75 119 SER A N 1
ATOM 968 C CA . SER A 1 119 ? 5.248 -11.577 -4.241 1.00 98.75 119 SER A CA 1
ATOM 969 C C . SER A 1 119 ? 5.908 -12.848 -4.762 1.00 98.75 119 SER A C 1
ATOM 971 O O . SER A 1 119 ? 5.843 -13.864 -4.076 1.00 98.75 119 SER A O 1
ATOM 973 N N . LEU A 1 120 ? 6.608 -12.784 -5.902 1.00 98.81 120 LEU A N 1
ATOM 974 C CA . LEU A 1 120 ? 7.397 -13.902 -6.427 1.00 98.81 120 LEU A CA 1
ATOM 975 C C . LEU A 1 120 ? 8.474 -14.343 -5.433 1.00 98.81 120 LEU A C 1
ATOM 977 O O . LEU A 1 120 ? 8.555 -15.529 -5.128 1.00 98.81 120 LEU A O 1
ATOM 981 N N . GLU A 1 121 ? 9.237 -13.405 -4.869 1.00 98.38 121 GLU A N 1
ATOM 982 C CA . GLU A 1 121 ? 10.246 -13.705 -3.847 1.00 98.38 121 GLU A CA 1
ATOM 983 C C . GLU A 1 121 ? 9.624 -14.392 -2.618 1.00 98.38 121 GLU A C 1
ATOM 985 O O . GLU A 1 121 ? 10.105 -15.436 -2.175 1.00 98.38 121 GLU A O 1
ATOM 990 N N . GLN A 1 122 ? 8.512 -13.857 -2.103 1.00 98.31 122 GLN A N 1
ATOM 991 C CA . GLN A 1 122 ? 7.811 -14.395 -0.932 1.00 98.31 122 GLN A CA 1
ATOM 992 C C . GLN A 1 122 ? 7.302 -15.827 -1.138 1.00 98.31 122 GLN A C 1
ATOM 994 O O . GLN A 1 122 ? 7.257 -16.595 -0.178 1.00 98.31 122 GLN A O 1
ATOM 999 N N . ILE A 1 123 ? 6.927 -16.201 -2.363 1.00 98.25 123 ILE A N 1
ATOM 1000 C CA . ILE A 1 123 ? 6.463 -17.558 -2.695 1.00 98.25 123 ILE A CA 1
ATOM 1001 C C . ILE A 1 123 ? 7.574 -18.462 -3.248 1.00 98.25 123 ILE A C 1
ATOM 1003 O O . ILE A 1 123 ? 7.279 -19.580 -3.666 1.00 98.25 123 ILE A O 1
ATOM 1007 N N . GLY A 1 124 ? 8.838 -18.022 -3.193 1.00 98.00 124 GLY A N 1
ATOM 1008 C CA . GLY A 1 124 ? 10.012 -18.826 -3.546 1.00 98.00 124 GLY A CA 1
ATOM 1009 C C . GLY A 1 124 ? 10.356 -18.849 -5.039 1.00 98.00 124 GLY A C 1
ATOM 1010 O O . GLY A 1 124 ? 11.029 -19.770 -5.495 1.00 98.00 124 GLY A O 1
ATOM 1011 N N . SER A 1 125 ? 9.903 -17.856 -5.802 1.00 98.50 125 SER A N 1
ATOM 1012 C CA . SER A 1 125 ? 10.119 -17.725 -7.244 1.00 98.50 125 SER A CA 1
ATOM 1013 C C . SER A 1 125 ? 10.838 -16.417 -7.606 1.00 98.50 125 SER A C 1
ATOM 1015 O O . SER A 1 125 ? 11.257 -15.642 -6.745 1.00 98.50 125 SER A O 1
ATOM 1017 N N . LYS A 1 126 ? 11.032 -16.189 -8.906 1.00 98.50 126 LYS A N 1
ATOM 1018 C CA . LYS A 1 126 ? 11.692 -15.012 -9.482 1.00 98.50 126 LYS A CA 1
ATOM 1019 C C . LYS A 1 126 ? 10.945 -14.534 -10.734 1.00 98.50 126 LYS A C 1
ATOM 1021 O O . LYS A 1 126 ? 10.204 -15.323 -11.332 1.00 98.50 126 LYS A O 1
ATOM 1026 N N . PRO A 1 127 ? 11.136 -13.268 -11.146 1.00 98.50 127 PRO A N 1
ATOM 1027 C CA . PRO A 1 127 ? 10.727 -12.799 -12.471 1.00 98.50 127 PRO A CA 1
ATOM 1028 C C . PRO A 1 127 ? 11.242 -13.718 -13.592 1.00 98.50 127 PRO A C 1
ATOM 1030 O O . PRO A 1 127 ? 12.309 -14.319 -13.450 1.00 98.50 127 PRO A O 1
ATOM 1033 N N . LEU A 1 128 ? 10.491 -13.827 -14.693 1.00 98.19 128 LEU A N 1
ATOM 1034 C CA . LEU A 1 128 ? 10.897 -14.599 -15.877 1.00 98.19 128 LEU A CA 1
ATOM 1035 C C . LEU A 1 128 ? 11.965 -13.881 -16.702 1.00 98.19 128 LEU A C 1
ATOM 1037 O O . LEU A 1 128 ? 12.842 -14.524 -17.274 1.00 98.19 128 LEU A O 1
ATOM 1041 N N . PHE A 1 129 ? 11.870 -12.557 -16.778 1.00 98.50 129 PHE A N 1
ATOM 1042 C CA . PHE A 1 129 ? 12.739 -11.708 -17.585 1.00 98.50 129 PHE A CA 1
ATOM 1043 C C . PHE A 1 129 ? 13.505 -10.725 -16.696 1.00 98.50 129 PHE A C 1
ATOM 1045 O O . PHE A 1 129 ? 13.082 -10.430 -15.572 1.00 98.50 129 PHE A O 1
ATOM 1052 N N . SER A 1 130 ? 14.622 -10.205 -17.207 1.00 97.88 130 SER A N 1
ATOM 1053 C CA . SER A 1 130 ? 15.399 -9.153 -16.545 1.00 97.88 130 SER A CA 1
ATOM 1054 C C . SER A 1 130 ? 14.515 -7.943 -16.231 1.00 97.88 130 SER A C 1
ATOM 1056 O O . SER A 1 130 ? 13.650 -7.571 -17.025 1.00 97.88 130 SER A O 1
ATOM 1058 N N . LEU A 1 131 ? 14.716 -7.340 -15.059 1.00 98.06 131 LEU A N 1
ATOM 1059 C CA . LEU A 1 131 ? 13.977 -6.148 -14.634 1.00 98.06 131 LEU A CA 1
ATOM 1060 C C . LEU A 1 131 ? 14.399 -4.907 -15.448 1.00 98.06 131 LEU A C 1
ATOM 1062 O O . LEU A 1 131 ? 15.441 -4.941 -16.109 1.00 98.06 131 LEU A O 1
ATOM 1066 N N . PRO A 1 132 ? 13.616 -3.809 -15.433 1.00 97.94 132 PRO A N 1
ATOM 1067 C CA . PRO A 1 132 ? 13.795 -2.707 -16.377 1.00 97.94 132 PRO A CA 1
ATOM 1068 C C . PRO A 1 132 ? 15.188 -2.071 -16.418 1.00 97.94 132 PRO A C 1
ATOM 1070 O O . PRO A 1 132 ? 15.618 -1.624 -17.483 1.00 97.94 132 PRO A O 1
ATOM 1073 N N . ARG A 1 133 ? 15.936 -2.013 -15.306 1.00 95.69 133 ARG A N 1
ATOM 1074 C CA . ARG A 1 133 ? 17.313 -1.495 -15.374 1.00 95.69 133 ARG A CA 1
ATOM 1075 C C . ARG A 1 133 ? 18.248 -2.452 -16.087 1.00 95.69 133 ARG A C 1
ATOM 1077 O O . ARG A 1 133 ? 19.009 -2.021 -16.945 1.00 95.69 133 ARG A O 1
ATOM 1084 N N . GLU A 1 134 ? 18.190 -3.730 -15.736 1.00 95.06 134 GLU A N 1
ATOM 1085 C CA . GLU A 1 134 ? 19.016 -4.765 -16.361 1.00 95.06 134 GLU A CA 1
ATOM 1086 C C . GLU A 1 134 ? 18.663 -4.930 -17.851 1.00 95.06 134 GLU A C 1
ATOM 1088 O O . GLU A 1 134 ? 19.546 -5.108 -18.688 1.00 95.06 134 GLU A O 1
ATOM 1093 N N . ALA A 1 135 ? 17.386 -4.756 -18.200 1.00 96.31 135 ALA A N 1
ATOM 1094 C CA . ALA A 1 135 ? 16.892 -4.733 -19.575 1.00 96.31 135 ALA A CA 1
ATOM 1095 C C . ALA A 1 135 ? 17.187 -3.418 -20.335 1.00 96.31 135 ALA A C 1
ATOM 1097 O O . ALA A 1 135 ? 16.883 -3.327 -21.523 1.00 96.31 135 ALA A O 1
ATOM 1098 N N . ASN A 1 136 ? 17.789 -2.404 -19.695 1.00 96.12 136 ASN A N 1
ATOM 1099 C CA . ASN A 1 136 ? 18.033 -1.063 -20.256 1.00 96.12 136 ASN A CA 1
ATOM 1100 C C . ASN A 1 136 ? 16.766 -0.348 -20.774 1.00 96.12 136 ASN A C 1
ATOM 1102 O O . ASN A 1 136 ? 16.811 0.397 -21.754 1.00 96.12 136 ASN A O 1
ATOM 1106 N N . THR A 1 137 ? 15.633 -0.561 -20.110 1.00 97.19 137 THR A N 1
ATOM 1107 C CA . THR A 1 137 ? 14.320 0.027 -20.439 1.00 97.19 137 THR A CA 1
ATOM 1108 C C . THR A 1 137 ? 13.787 0.952 -19.344 1.00 97.19 137 THR A C 1
ATOM 1110 O O . THR A 1 137 ? 12.727 1.561 -19.510 1.00 97.19 137 THR A O 1
ATOM 1113 N N . ALA A 1 138 ? 14.514 1.090 -18.230 1.00 96.81 138 ALA A N 1
ATOM 1114 C CA . ALA A 1 138 ? 14.205 2.071 -17.198 1.00 96.81 138 ALA A CA 1
ATOM 1115 C C . ALA A 1 138 ? 14.195 3.509 -17.775 1.00 96.81 138 ALA A C 1
ATOM 1117 O O . ALA A 1 138 ? 14.970 3.823 -18.684 1.00 96.81 138 ALA A O 1
ATOM 1118 N N . PRO A 1 139 ? 13.349 4.417 -17.250 1.00 96.81 139 PRO A N 1
ATOM 1119 C CA . PRO A 1 139 ? 13.261 5.789 -17.744 1.00 96.81 139 PRO A CA 1
ATOM 1120 C C . PRO A 1 139 ? 14.595 6.539 -17.682 1.00 96.81 139 PRO A C 1
ATOM 1122 O O . PRO A 1 139 ? 15.358 6.401 -16.725 1.00 96.81 139 PRO A O 1
ATOM 1125 N N . SER A 1 140 ? 14.836 7.430 -18.646 1.00 96.94 140 SER A N 1
ATOM 1126 C CA . SER A 1 140 ? 16.098 8.182 -18.757 1.00 96.94 140 SER A CA 1
ATOM 1127 C C . SER A 1 140 ? 16.417 9.064 -17.545 1.00 96.94 140 SER A C 1
ATOM 1129 O O . SER A 1 140 ? 17.588 9.329 -17.275 1.00 96.94 140 SER A O 1
ATOM 1131 N N . TYR A 1 141 ? 15.408 9.477 -16.766 1.00 96.81 141 TYR A N 1
ATOM 1132 C CA . TYR A 1 141 ? 15.624 10.217 -15.518 1.00 96.81 141 TYR A CA 1
ATOM 1133 C C . TYR A 1 141 ? 16.328 9.384 -14.431 1.00 96.81 141 TYR A C 1
ATOM 1135 O O . TYR A 1 141 ? 16.713 9.923 -13.400 1.00 96.81 141 TYR A O 1
ATOM 1143 N N . THR A 1 142 ? 16.483 8.072 -14.625 1.00 96.38 142 THR A N 1
ATOM 1144 C CA . THR A 1 142 ? 17.168 7.170 -13.686 1.00 96.38 142 THR A CA 1
ATOM 1145 C C . THR A 1 142 ? 18.671 7.048 -13.939 1.00 96.38 142 THR A C 1
ATOM 1147 O O . THR A 1 142 ? 19.365 6.385 -13.167 1.00 96.38 142 THR A O 1
ATOM 1150 N N . ASN A 1 143 ? 19.185 7.707 -14.984 1.00 96.00 143 ASN A N 1
ATOM 1151 C CA . ASN A 1 143 ? 20.572 7.565 -15.424 1.00 96.00 143 ASN A CA 1
ATOM 1152 C C . ASN A 1 143 ? 21.570 8.261 -14.493 1.00 96.00 143 ASN A C 1
ATOM 1154 O O . ASN A 1 143 ? 22.665 7.744 -14.283 1.00 96.00 143 ASN A O 1
ATOM 1158 N N . THR A 1 144 ? 21.219 9.426 -13.937 1.00 97.88 144 THR A N 1
ATOM 1159 C CA . THR A 1 144 ? 22.111 10.188 -13.046 1.00 97.88 144 THR A CA 1
ATOM 1160 C C . THR A 1 144 ? 21.358 10.789 -11.856 1.00 97.88 144 THR A C 1
ATOM 1162 O O . THR A 1 144 ? 20.159 11.063 -11.975 1.00 97.88 144 THR A O 1
ATOM 1165 N N . PRO A 1 145 ? 22.032 11.067 -10.723 1.00 98.31 145 PRO A N 1
ATOM 1166 C CA . PRO A 1 145 ? 21.409 11.742 -9.582 1.00 98.31 145 PRO A CA 1
ATOM 1167 C C . PRO A 1 145 ? 20.767 13.088 -9.949 1.00 98.31 145 PRO A C 1
ATOM 1169 O O . PRO A 1 145 ? 19.703 13.435 -9.440 1.00 98.31 145 PRO A O 1
ATOM 1172 N N . GLU A 1 146 ? 21.376 13.843 -10.864 1.00 98.50 146 GLU A N 1
ATOM 1173 C CA . GLU A 1 146 ? 20.878 15.147 -11.304 1.00 98.50 146 GLU A CA 1
ATOM 1174 C C . GLU A 1 146 ? 19.561 15.005 -12.064 1.00 98.50 146 GLU A C 1
ATOM 1176 O O . GLU A 1 146 ? 18.600 15.707 -11.755 1.00 98.50 146 GLU A O 1
ATOM 1181 N N . THR A 1 147 ? 19.495 14.088 -13.034 1.00 98.19 147 THR A N 1
ATOM 1182 C CA . THR A 1 147 ? 18.274 13.849 -13.823 1.00 98.19 147 THR A CA 1
ATOM 1183 C C . THR A 1 147 ? 17.144 13.293 -12.957 1.00 98.19 147 THR A C 1
ATOM 1185 O O . THR A 1 147 ? 15.993 13.715 -13.107 1.00 98.19 147 THR A O 1
ATOM 1188 N N . TYR A 1 148 ? 17.480 12.458 -11.973 1.00 97.62 148 TYR A N 1
ATOM 1189 C CA . TYR A 1 148 ? 16.530 11.947 -10.989 1.00 97.62 148 TYR A CA 1
ATOM 1190 C C . TYR A 1 148 ? 15.955 13.071 -10.120 1.00 97.62 148 TYR A C 1
ATOM 1192 O O . TYR A 1 148 ? 14.738 13.191 -9.962 1.00 97.62 148 TYR A O 1
ATOM 1200 N N . LEU A 1 149 ? 16.818 13.965 -9.627 1.00 98.12 149 LEU A N 1
ATOM 1201 C CA . LEU A 1 149 ? 16.400 15.136 -8.860 1.00 98.12 149 LEU A CA 1
ATOM 1202 C C . LEU A 1 149 ? 15.530 16.091 -9.691 1.00 98.12 149 LEU A C 1
ATOM 1204 O O . LEU A 1 149 ? 14.574 16.652 -9.158 1.00 98.12 149 LEU A O 1
ATOM 1208 N N . GLN A 1 150 ? 15.823 16.282 -10.982 1.00 98.31 150 GLN A N 1
ATOM 1209 C CA . GLN A 1 150 ? 14.969 17.105 -11.850 1.00 98.31 150 GLN A CA 1
ATOM 1210 C C . GLN A 1 150 ? 13.571 16.504 -12.007 1.00 98.31 150 GLN A C 1
ATOM 1212 O O . GLN A 1 150 ? 12.583 17.233 -11.905 1.00 98.31 150 GLN A O 1
ATOM 1217 N N . LYS A 1 151 ? 13.466 15.177 -12.174 1.00 97.00 151 LYS A N 1
ATOM 1218 C CA . LYS A 1 151 ? 12.167 14.491 -12.162 1.00 97.00 151 LYS A CA 1
ATOM 1219 C C . LYS A 1 151 ? 11.434 14.748 -10.846 1.00 97.00 151 LYS A C 1
ATOM 1221 O O . LYS A 1 151 ? 10.267 15.126 -10.882 1.00 97.00 151 LYS A O 1
ATOM 1226 N N . TRP A 1 152 ? 12.108 14.621 -9.706 1.00 97.12 152 TRP A N 1
ATOM 1227 C CA . TRP A 1 152 ? 11.500 14.868 -8.394 1.00 97.12 152 TRP A CA 1
ATOM 1228 C C . TRP A 1 152 ? 10.995 16.304 -8.233 1.00 97.12 152 TRP A C 1
ATOM 1230 O O . TRP A 1 152 ? 9.854 16.508 -7.831 1.00 97.12 152 TRP A O 1
ATOM 1240 N N . LYS A 1 153 ? 11.788 17.296 -8.650 1.00 97.81 153 LYS A N 1
ATOM 1241 C CA . LYS A 1 153 ? 11.396 18.715 -8.637 1.00 97.81 153 LYS A CA 1
ATOM 1242 C C . LYS A 1 153 ? 10.208 19.043 -9.543 1.00 97.81 153 LYS A C 1
ATOM 1244 O O . LYS A 1 153 ? 9.550 20.052 -9.317 1.00 97.81 153 LYS A O 1
ATOM 1249 N N . SER A 1 154 ? 9.950 18.224 -10.564 1.00 96.25 154 SER A N 1
ATOM 1250 C CA . SER A 1 154 ? 8.821 18.414 -11.484 1.00 96.25 154 SER A CA 1
ATOM 1251 C C . SER A 1 154 ? 7.480 17.905 -10.940 1.00 96.25 154 SER A C 1
ATOM 1253 O O . SER A 1 154 ? 6.439 18.189 -11.531 1.00 96.25 154 SER A O 1
ATOM 1255 N N . ILE A 1 155 ? 7.488 17.138 -9.844 1.00 96.06 155 ILE A N 1
ATOM 1256 C CA . ILE A 1 155 ? 6.281 16.514 -9.302 1.00 96.06 155 ILE A CA 1
ATOM 1257 C C . ILE A 1 155 ? 5.487 17.525 -8.472 1.00 96.06 155 ILE A C 1
ATOM 1259 O O . ILE A 1 155 ? 5.993 18.138 -7.535 1.00 96.06 155 ILE A O 1
ATOM 1263 N N . ASP A 1 156 ? 4.206 17.660 -8.808 1.00 94.69 156 ASP A N 1
ATOM 1264 C CA . ASP A 1 156 ? 3.265 18.516 -8.094 1.00 94.69 156 ASP A CA 1
ATOM 1265 C C . ASP A 1 156 ? 2.804 17.852 -6.785 1.00 94.69 156 ASP A C 1
ATOM 1267 O O . ASP A 1 156 ? 2.318 16.716 -6.799 1.00 94.69 156 ASP A O 1
ATOM 1271 N N . LEU A 1 157 ? 2.943 18.573 -5.667 1.00 95.19 157 LEU A N 1
ATOM 1272 C CA . LEU A 1 157 ? 2.556 18.139 -4.320 1.00 95.19 157 LEU A CA 1
ATOM 1273 C C . LEU A 1 157 ? 1.278 18.820 -3.796 1.00 95.19 157 LEU A C 1
ATOM 1275 O O . LEU A 1 157 ? 0.996 18.740 -2.599 1.00 95.19 157 LEU A O 1
ATOM 1279 N N . ARG A 1 158 ? 0.495 19.491 -4.655 1.00 93.88 158 ARG A N 1
ATOM 1280 C CA . ARG A 1 158 ? -0.808 20.073 -4.276 1.00 93.88 158 ARG A CA 1
ATOM 1281 C C . ARG A 1 158 ? -1.794 19.025 -3.769 1.00 93.88 158 ARG A C 1
ATOM 1283 O O . ARG A 1 158 ? -2.519 19.287 -2.819 1.00 93.88 158 ARG A O 1
ATOM 1290 N N . ASN A 1 159 ? -1.786 17.838 -4.377 1.00 94.06 159 ASN A N 1
ATOM 1291 C CA . ASN A 1 159 ? -2.357 16.641 -3.771 1.00 94.06 159 ASN A CA 1
ATOM 1292 C C . ASN A 1 159 ? -1.203 15.832 -3.168 1.00 94.06 159 ASN A C 1
ATOM 1294 O O . ASN A 1 159 ? -0.465 15.156 -3.896 1.00 94.06 159 ASN A O 1
ATOM 1298 N N . SER A 1 160 ? -1.025 15.943 -1.849 1.00 95.25 160 SER A N 1
ATOM 1299 C CA . SER A 1 160 ? 0.070 15.292 -1.126 1.00 95.25 160 SER A CA 1
ATOM 1300 C C . SER A 1 160 ? 0.129 13.794 -1.369 1.00 95.25 160 SER A C 1
ATOM 1302 O O . SER A 1 160 ? 1.220 13.276 -1.612 1.00 95.25 160 SER A O 1
ATOM 1304 N N . TRP A 1 161 ? -1.015 13.102 -1.338 1.00 94.31 161 TRP A N 1
ATOM 1305 C CA . TRP A 1 161 ? -1.071 11.661 -1.569 1.00 94.31 161 TRP A CA 1
ATOM 1306 C C . TRP A 1 161 ? -0.423 11.302 -2.907 1.00 94.31 161 TRP A C 1
ATOM 1308 O O . TRP A 1 161 ? 0.521 10.514 -2.941 1.00 94.31 161 TRP A O 1
ATOM 1318 N N . ARG A 1 162 ? -0.887 11.903 -4.009 1.00 94.06 162 ARG A N 1
ATOM 1319 C CA . ARG A 1 162 ? -0.469 11.516 -5.364 1.00 94.06 162 ARG A CA 1
ATOM 1320 C C . ARG A 1 162 ? 0.943 11.967 -5.689 1.00 94.06 162 ARG A C 1
ATOM 1322 O O . ARG A 1 162 ? 1.712 11.186 -6.250 1.00 94.06 162 ARG A O 1
ATOM 1329 N N . GLY A 1 163 ? 1.290 13.193 -5.315 1.00 95.38 163 GLY A N 1
ATOM 1330 C CA . GLY A 1 163 ? 2.634 13.717 -5.513 1.00 95.38 163 GLY A CA 1
ATOM 1331 C C . GLY A 1 163 ? 3.685 12.890 -4.769 1.00 95.38 163 GLY A C 1
ATOM 1332 O O . GLY A 1 163 ? 4.683 12.466 -5.351 1.00 95.38 163 GLY A O 1
ATOM 1333 N N . CYS A 1 164 ? 3.430 12.561 -3.502 1.00 96.69 164 CYS A N 1
ATOM 1334 C CA . CYS A 1 164 ? 4.355 11.740 -2.725 1.00 96.69 164 CYS A CA 1
ATOM 1335 C C . CYS A 1 164 ? 4.383 10.273 -3.182 1.00 96.69 164 CYS A C 1
ATOM 1337 O O . CYS A 1 164 ? 5.427 9.634 -3.066 1.00 96.69 164 CYS A O 1
ATOM 1339 N N . ASP A 1 165 ? 3.285 9.736 -3.730 1.00 95.19 165 ASP A N 1
ATOM 1340 C CA . ASP A 1 165 ? 3.275 8.390 -4.318 1.00 95.19 165 ASP A CA 1
ATOM 1341 C C . ASP A 1 165 ? 4.169 8.319 -5.563 1.00 95.19 165 ASP A C 1
ATOM 1343 O O . ASP A 1 165 ? 4.943 7.376 -5.708 1.00 95.19 165 ASP A O 1
ATOM 1347 N N . LEU A 1 166 ? 4.145 9.341 -6.426 1.00 95.38 166 LEU A N 1
ATOM 1348 C CA . LEU A 1 166 ? 5.066 9.451 -7.566 1.00 95.38 166 LEU A CA 1
ATOM 1349 C C . LEU A 1 166 ? 6.532 9.474 -7.111 1.00 95.38 166 LEU A C 1
ATOM 1351 O O . LEU A 1 166 ? 7.353 8.731 -7.652 1.00 95.38 166 LEU A O 1
ATOM 1355 N N . LEU A 1 167 ? 6.853 10.274 -6.087 1.00 96.69 167 LEU A N 1
ATOM 1356 C CA . LEU A 1 167 ? 8.203 10.321 -5.513 1.00 96.69 167 LEU A CA 1
ATOM 1357 C C . LEU A 1 167 ? 8.620 8.941 -4.981 1.00 96.69 167 LEU A C 1
ATOM 1359 O O . LEU A 1 167 ? 9.618 8.374 -5.432 1.00 96.69 167 LEU A O 1
ATOM 1363 N N . ALA A 1 168 ? 7.829 8.361 -4.077 1.00 95.56 168 ALA A N 1
ATOM 1364 C CA . ALA A 1 168 ? 8.165 7.110 -3.404 1.00 95.56 168 ALA A CA 1
ATOM 1365 C C . ALA A 1 168 ? 8.235 5.917 -4.370 1.00 95.56 168 ALA A C 1
ATOM 1367 O O . ALA A 1 168 ? 9.181 5.130 -4.323 1.00 95.56 168 ALA A O 1
ATOM 1368 N N . THR A 1 169 ? 7.274 5.785 -5.286 1.00 93.88 169 THR A N 1
ATOM 1369 C CA . THR A 1 169 ? 7.229 4.646 -6.218 1.00 93.88 169 THR A CA 1
ATOM 1370 C C . THR A 1 169 ? 8.331 4.705 -7.273 1.00 93.88 169 THR A C 1
ATOM 1372 O O . THR A 1 169 ? 8.862 3.658 -7.644 1.00 93.88 169 THR A O 1
ATOM 1375 N N . SER A 1 170 ? 8.784 5.902 -7.671 1.00 94.12 170 SER A N 1
ATOM 1376 C CA . SER A 1 170 ? 9.929 6.055 -8.585 1.00 94.12 170 SER A CA 1
ATOM 1377 C C . SER A 1 170 ? 11.238 5.454 -8.045 1.00 94.12 170 SER A C 1
ATOM 1379 O O . SER A 1 170 ? 12.202 5.277 -8.795 1.00 94.12 170 SER A O 1
ATOM 1381 N N . CYS A 1 171 ? 11.287 5.106 -6.755 1.00 94.19 171 CYS A N 1
ATOM 1382 C CA . CYS A 1 171 ? 12.426 4.461 -6.109 1.00 94.19 171 CYS A CA 1
ATOM 1383 C C . CYS A 1 171 ? 12.576 2.975 -6.453 1.00 94.19 171 CYS A C 1
ATOM 1385 O O . CYS A 1 171 ? 13.568 2.364 -6.050 1.00 94.19 171 CYS A O 1
ATOM 1387 N N . VAL A 1 172 ? 11.628 2.379 -7.185 1.00 94.81 172 VAL A N 1
ATOM 1388 C CA . VAL A 1 172 ? 11.717 0.978 -7.622 1.00 94.81 172 VAL A CA 1
ATOM 1389 C C . VAL A 1 172 ? 13.029 0.694 -8.364 1.00 94.81 172 VAL A C 1
ATOM 1391 O O . VAL A 1 172 ? 13.710 -0.270 -8.025 1.00 94.81 172 VAL A O 1
ATOM 1394 N N . TYR A 1 173 ? 13.465 1.615 -9.229 1.00 95.25 173 TYR A N 1
ATOM 1395 C CA . TYR A 1 173 ? 14.720 1.502 -9.979 1.00 95.25 173 TYR A CA 1
ATOM 1396 C C . TYR A 1 173 ? 15.967 1.656 -9.102 1.00 95.25 173 TYR A C 1
ATOM 1398 O O . TYR A 1 173 ? 16.995 1.049 -9.378 1.00 95.25 173 TYR A O 1
ATOM 1406 N N . MET A 1 174 ? 15.902 2.440 -8.018 1.00 94.75 174 MET A N 1
ATOM 1407 C CA . MET A 1 174 ? 16.988 2.467 -7.026 1.00 94.75 174 MET A CA 1
ATOM 1408 C C . MET A 1 174 ? 17.100 1.129 -6.286 1.00 94.75 174 MET A C 1
ATOM 1410 O O . MET A 1 174 ? 18.169 0.779 -5.799 1.00 94.75 174 MET A O 1
ATOM 1414 N N . GLY A 1 175 ? 16.009 0.363 -6.206 1.00 92.19 175 GLY A N 1
ATOM 1415 C CA . GLY A 1 175 ? 16.010 -0.993 -5.663 1.00 92.19 175 GLY A CA 1
ATOM 1416 C C . GLY A 1 175 ? 16.809 -2.003 -6.485 1.00 92.19 175 GLY A C 1
ATOM 1417 O O . GLY A 1 175 ? 17.254 -2.994 -5.921 1.00 92.19 175 GLY A O 1
ATOM 1418 N N . GLU A 1 176 ? 17.003 -1.738 -7.775 1.00 93.69 176 GLU A N 1
ATOM 1419 C CA . GLU A 1 176 ? 17.779 -2.568 -8.705 1.00 93.69 176 GLU A CA 1
ATOM 1420 C C . GLU A 1 176 ? 19.272 -2.167 -8.760 1.00 93.69 176 GLU A C 1
ATOM 1422 O O . GLU A 1 176 ? 20.076 -2.864 -9.369 1.00 93.69 176 GLU A O 1
ATOM 1427 N N . MET A 1 177 ? 19.661 -1.044 -8.143 1.00 95.50 177 MET A N 1
ATOM 1428 C CA . MET A 1 177 ? 21.052 -0.571 -8.097 1.00 95.50 177 MET A CA 1
ATOM 1429 C C . MET A 1 177 ? 21.872 -1.296 -7.021 1.00 95.50 177 MET A C 1
ATOM 1431 O O . MET A 1 177 ? 21.360 -1.603 -5.938 1.00 95.50 177 MET A O 1
ATOM 1435 N N . SER A 1 178 ? 23.181 -1.445 -7.255 1.00 95.50 178 SER A N 1
ATOM 1436 C CA . SER A 1 178 ? 24.116 -1.752 -6.167 1.00 95.50 178 SER A CA 1
ATOM 1437 C C . SER A 1 178 ? 24.170 -0.604 -5.151 1.00 95.50 178 SER A C 1
ATOM 1439 O O . SER A 1 178 ? 23.838 0.543 -5.454 1.00 95.50 178 SER A O 1
ATOM 1441 N N . GLU A 1 179 ? 24.622 -0.884 -3.929 1.00 95.50 179 GLU A N 1
ATOM 1442 C CA . GLU A 1 179 ? 24.689 0.126 -2.866 1.00 95.50 179 GLU A CA 1
ATOM 1443 C C . GLU A 1 179 ? 25.533 1.351 -3.260 1.00 95.50 179 GLU A C 1
ATOM 1445 O O . GLU A 1 179 ? 25.091 2.486 -3.083 1.00 95.50 179 GLU A O 1
ATOM 1450 N N . LYS A 1 180 ? 26.692 1.119 -3.891 1.00 96.81 180 LYS A N 1
ATOM 1451 C CA . LYS A 1 180 ? 27.605 2.174 -4.355 1.00 96.81 180 LYS A CA 1
ATOM 1452 C C . LYS A 1 180 ? 26.987 3.059 -5.440 1.00 96.81 180 LYS A C 1
ATOM 1454 O O . LYS A 1 180 ? 27.218 4.264 -5.457 1.00 96.81 180 LYS A O 1
ATOM 1459 N N . GLU A 1 181 ? 26.224 2.474 -6.360 1.00 96.81 181 GLU A N 1
ATOM 1460 C CA . GLU A 1 181 ? 25.526 3.234 -7.406 1.00 96.81 181 GLU A CA 1
ATOM 1461 C C . GLU A 1 181 ? 24.341 4.016 -6.842 1.00 96.81 181 GLU A C 1
ATOM 1463 O O . GLU A 1 181 ? 24.027 5.099 -7.329 1.00 96.81 181 GLU A O 1
ATOM 1468 N N . ARG A 1 182 ? 23.691 3.469 -5.813 1.00 97.50 182 ARG A N 1
ATOM 1469 C CA . ARG A 1 182 ? 22.483 4.015 -5.197 1.00 97.50 182 ARG A CA 1
ATOM 1470 C C . ARG A 1 182 ? 22.748 5.206 -4.284 1.00 97.50 182 ARG A C 1
ATOM 1472 O O . ARG A 1 182 ? 21.931 6.125 -4.234 1.00 97.50 182 ARG A O 1
ATOM 1479 N N . GLU A 1 183 ? 23.859 5.201 -3.554 1.00 97.69 183 GLU A N 1
ATOM 1480 C CA . GLU A 1 183 ? 24.171 6.212 -2.536 1.00 97.69 183 GLU A CA 1
ATOM 1481 C C . GLU A 1 183 ? 24.062 7.670 -3.047 1.00 97.69 183 GLU A C 1
ATOM 1483 O O . GLU A 1 183 ? 23.390 8.477 -2.392 1.00 97.69 183 GLU A O 1
ATOM 1488 N N . PRO A 1 184 ? 24.595 8.039 -4.233 1.00 98.19 184 PRO A N 1
ATOM 1489 C CA . PRO A 1 184 ? 24.440 9.394 -4.765 1.00 98.19 184 PRO A CA 1
ATOM 1490 C C . PRO A 1 184 ? 22.980 9.802 -5.018 1.00 98.19 184 PRO A C 1
ATOM 1492 O O . PRO A 1 184 ? 22.620 10.954 -4.769 1.00 98.19 184 PRO A O 1
ATOM 1495 N N . PHE A 1 185 ? 22.129 8.871 -5.467 1.00 98.25 185 PHE A N 1
ATOM 1496 C CA . PHE A 1 185 ? 20.699 9.122 -5.689 1.00 98.25 185 PHE A CA 1
ATOM 1497 C C . PHE A 1 185 ? 19.959 9.334 -4.366 1.00 98.25 185 PHE A C 1
ATOM 1499 O O . PHE A 1 185 ? 19.171 10.273 -4.238 1.00 98.25 185 PHE A O 1
ATOM 1506 N N . LEU A 1 186 ? 20.255 8.515 -3.352 1.00 97.69 186 LEU A N 1
ATOM 1507 C CA . LEU A 1 186 ? 19.665 8.674 -2.021 1.00 97.69 186 LEU A CA 1
ATOM 1508 C C . LEU A 1 186 ? 20.040 10.018 -1.403 1.00 97.69 186 LEU A C 1
ATOM 1510 O O . LEU A 1 186 ? 19.176 10.698 -0.852 1.00 97.69 186 LEU A O 1
ATOM 1514 N N . LYS A 1 187 ? 21.297 10.448 -1.546 1.00 97.94 187 LYS A N 1
ATOM 1515 C CA . LYS A 1 187 ? 21.756 11.736 -1.018 1.00 97.94 187 LYS A CA 1
ATOM 1516 C C . LYS A 1 187 ? 20.971 12.912 -1.602 1.00 97.94 187 LYS A C 1
ATOM 1518 O O . LYS A 1 187 ? 20.525 13.780 -0.851 1.00 97.94 187 LYS A O 1
ATOM 1523 N N . VAL A 1 188 ? 20.782 12.957 -2.925 1.00 98.12 188 VAL A N 1
ATOM 1524 C CA . VAL A 1 188 ? 20.016 14.047 -3.557 1.00 98.12 188 VAL A CA 1
ATOM 1525 C C . VAL A 1 188 ? 18.528 13.982 -3.207 1.00 98.12 188 VAL A C 1
ATOM 1527 O O . VAL A 1 188 ? 17.926 15.028 -2.966 1.00 98.12 188 VAL A O 1
ATOM 1530 N N . ALA A 1 189 ? 17.958 12.777 -3.107 1.00 97.50 189 ALA A N 1
ATOM 1531 C CA . ALA A 1 189 ? 16.571 12.557 -2.707 1.00 97.50 189 ALA A CA 1
ATOM 1532 C C . ALA A 1 189 ? 16.306 13.041 -1.273 1.00 97.50 189 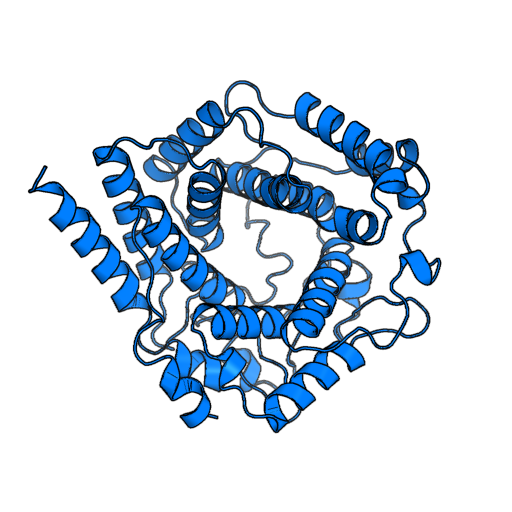ALA A C 1
ATOM 1534 O O . ALA A 1 189 ? 15.403 13.845 -1.053 1.00 97.50 189 ALA A O 1
ATOM 1535 N N . VAL A 1 190 ? 17.131 12.621 -0.307 1.00 97.88 190 VAL A N 1
ATOM 1536 C CA . VAL A 1 190 ? 17.010 13.021 1.106 1.00 97.88 190 VAL A CA 1
ATOM 1537 C C . VAL A 1 190 ? 17.150 14.531 1.267 1.00 97.88 190 VAL A C 1
ATOM 1539 O O . VAL A 1 190 ? 16.316 15.150 1.925 1.00 97.88 190 VAL A O 1
ATOM 1542 N N . ASN A 1 191 ? 18.157 15.139 0.631 1.00 98.19 191 ASN A N 1
ATOM 1543 C CA . ASN A 1 191 ? 18.361 16.587 0.697 1.00 98.19 191 ASN A CA 1
ATOM 1544 C C . ASN A 1 191 ? 17.167 17.358 0.124 1.00 98.19 191 ASN A C 1
ATOM 1546 O O . ASN A 1 191 ? 16.754 18.371 0.687 1.00 98.19 191 ASN A O 1
ATOM 1550 N N . TYR A 1 192 ? 16.598 16.876 -0.983 1.00 98.44 192 TYR A N 1
ATOM 1551 C CA . TYR A 1 192 ? 15.411 17.489 -1.560 1.00 98.44 192 TYR A CA 1
ATOM 1552 C C . TYR A 1 192 ? 14.206 17.369 -0.628 1.00 98.44 192 TYR A C 1
ATOM 1554 O O . TYR A 1 192 ? 13.605 18.394 -0.319 1.00 98.44 192 TYR A O 1
ATOM 1562 N N . LEU A 1 193 ? 13.899 16.169 -0.119 1.00 98.19 193 LEU A N 1
ATOM 1563 C CA . LEU A 1 193 ? 12.774 15.962 0.802 1.00 98.19 193 LEU A CA 1
ATOM 1564 C C . LEU A 1 193 ? 12.897 16.822 2.060 1.00 98.19 193 LEU A C 1
ATOM 1566 O O . LEU A 1 193 ? 11.904 17.416 2.473 1.00 98.19 193 LEU A O 1
ATOM 1570 N N . ALA A 1 194 ? 14.101 16.946 2.623 1.00 97.69 194 ALA A N 1
ATOM 1571 C CA . ALA A 1 194 ? 14.358 17.829 3.757 1.00 97.69 194 ALA A CA 1
ATOM 1572 C C . ALA A 1 194 ? 14.082 19.304 3.416 1.00 97.69 194 ALA A C 1
ATOM 1574 O O . ALA A 1 194 ? 13.507 20.025 4.225 1.00 97.69 194 ALA A O 1
ATOM 1575 N N . SER A 1 195 ? 14.437 19.748 2.204 1.00 97.81 195 SER A N 1
ATOM 1576 C CA . SER A 1 195 ? 14.241 21.141 1.772 1.00 97.81 195 SER A CA 1
ATOM 1577 C C . SER A 1 195 ? 12.779 21.543 1.548 1.00 97.81 195 SER A C 1
ATOM 1579 O O . SER A 1 195 ? 12.481 22.734 1.530 1.00 97.81 195 SER A O 1
ATOM 1581 N N . ILE A 1 196 ? 11.878 20.572 1.366 1.00 97.94 196 ILE A N 1
ATOM 1582 C CA . ILE A 1 196 ? 10.453 20.812 1.088 1.00 97.94 196 ILE A CA 1
ATOM 1583 C C . ILE A 1 196 ? 9.522 20.352 2.219 1.00 97.94 196 ILE A C 1
ATOM 1585 O O . ILE A 1 196 ? 8.304 20.463 2.081 1.00 97.94 196 ILE A O 1
ATOM 1589 N N . GLN A 1 197 ? 10.064 19.802 3.310 1.00 98.38 197 GLN A N 1
ATOM 1590 C CA . GLN A 1 197 ? 9.262 19.416 4.469 1.00 98.38 197 GLN A CA 1
ATOM 1591 C C . GLN A 1 197 ? 8.804 20.672 5.217 1.00 98.38 197 GLN A C 1
ATOM 1593 O O . GLN A 1 197 ? 9.608 21.555 5.533 1.00 98.38 197 GLN A O 1
ATOM 1598 N N . ASP A 1 198 ? 7.515 20.735 5.532 1.00 98.44 198 ASP A N 1
ATOM 1599 C CA . ASP A 1 198 ? 6.940 21.804 6.340 1.00 98.44 198 ASP A CA 1
ATOM 1600 C C . ASP A 1 198 ? 7.510 21.745 7.770 1.00 98.44 198 ASP A C 1
ATOM 1602 O O . ASP A 1 198 ? 7.424 20.716 8.439 1.00 98.44 198 ASP A O 1
ATOM 1606 N N . GLN A 1 199 ? 8.119 22.838 8.236 1.00 97.62 199 GLN A N 1
ATOM 1607 C CA . GLN A 1 199 ? 8.813 22.878 9.532 1.00 97.62 199 GLN A CA 1
ATOM 1608 C C . GLN A 1 199 ? 7.861 23.009 10.732 1.00 97.62 199 GLN A C 1
ATOM 1610 O O . GLN A 1 199 ? 8.252 22.720 11.865 1.00 97.62 199 GLN A O 1
ATOM 1615 N N . GLU A 1 200 ? 6.619 23.440 10.510 1.00 98.06 200 GLU A N 1
ATOM 1616 C CA . GLU A 1 200 ? 5.625 23.606 11.572 1.00 98.06 200 GLU A CA 1
ATOM 1617 C C . GLU A 1 200 ? 4.913 22.284 11.860 1.00 98.06 200 GLU A C 1
ATOM 1619 O O . GLU A 1 200 ? 4.769 21.887 13.018 1.00 98.06 200 GLU A O 1
ATOM 1624 N N . THR A 1 201 ? 4.521 21.582 10.799 1.00 98.44 201 THR A N 1
ATOM 1625 C CA . THR A 1 201 ? 3.719 20.349 10.853 1.00 98.44 201 THR A CA 1
ATOM 1626 C C . THR A 1 201 ? 4.549 19.077 10.682 1.00 98.44 201 THR A C 1
ATOM 1628 O O . THR A 1 201 ? 4.112 17.995 11.067 1.00 98.44 201 THR A O 1
ATOM 1631 N N . GLY A 1 202 ? 5.748 19.167 10.102 1.00 98.38 202 GLY A N 1
ATOM 1632 C CA . GLY A 1 202 ? 6.553 18.004 9.718 1.00 98.38 202 GLY A CA 1
ATOM 1633 C C . GLY A 1 202 ? 6.005 17.241 8.505 1.00 98.38 202 GLY A C 1
ATOM 1634 O O . GLY A 1 202 ? 6.535 16.186 8.163 1.00 98.38 202 GLY A O 1
ATOM 1635 N N . LEU A 1 203 ? 4.945 17.723 7.850 1.00 98.62 203 LEU A N 1
ATOM 1636 C CA . LEU A 1 203 ? 4.297 17.025 6.738 1.00 98.62 203 LEU A CA 1
ATOM 1637 C C . LEU A 1 203 ? 4.833 17.475 5.373 1.00 98.62 203 LEU A C 1
ATOM 1639 O O . LEU A 1 203 ? 5.428 18.544 5.234 1.00 98.62 203 LEU A O 1
ATOM 1643 N N . TRP A 1 204 ? 4.568 16.674 4.339 1.00 98.38 204 TRP A N 1
ATOM 1644 C CA . TRP A 1 204 ? 4.879 17.024 2.951 1.00 98.38 204 TRP A CA 1
ATOM 1645 C C . TRP A 1 204 ? 3.625 17.360 2.144 1.00 98.38 204 TRP A C 1
ATOM 1647 O O . TRP A 1 204 ? 2.580 16.721 2.289 1.00 98.38 204 TRP A O 1
ATOM 1657 N N . GLY A 1 205 ? 3.767 18.343 1.251 1.00 96.25 205 GLY A N 1
ATOM 1658 C CA . GLY A 1 205 ? 2.732 18.788 0.316 1.00 96.25 205 GLY A CA 1
ATOM 1659 C C . GLY A 1 205 ? 1.558 19.533 0.966 1.00 96.25 205 GLY A C 1
ATOM 1660 O O . GLY A 1 205 ? 1.677 20.063 2.074 1.00 96.25 205 GLY A O 1
ATOM 1661 N N . GLN A 1 206 ? 0.443 19.606 0.238 1.00 94.81 206 GLN A N 1
ATOM 1662 C CA . GLN A 1 206 ? -0.746 20.400 0.563 1.00 94.81 206 GLN A CA 1
ATOM 1663 C C . GLN A 1 206 ? -2.027 19.540 0.641 1.00 94.81 206 GLN A C 1
ATOM 1665 O O . GLN A 1 206 ? -2.012 18.334 0.397 1.00 94.81 206 GLN A O 1
ATOM 1670 N N . GLY A 1 207 ? -3.149 20.177 0.987 1.00 93.75 207 GLY A N 1
ATOM 1671 C CA . GLY A 1 207 ? -4.453 19.535 1.182 1.00 93.75 207 GLY A CA 1
ATOM 1672 C C . GLY A 1 207 ? -4.857 19.472 2.656 1.00 93.75 207 GLY A C 1
ATOM 1673 O O . GLY A 1 207 ? -4.234 20.124 3.498 1.00 93.75 207 GLY A O 1
ATOM 1674 N N . SER A 1 208 ? -5.901 18.695 2.961 1.00 95.12 208 SER A N 1
ATOM 1675 C CA . SER A 1 208 ? -6.323 18.417 4.344 1.00 95.12 208 SER A CA 1
ATOM 1676 C C . SER A 1 208 ? -5.220 17.725 5.150 1.00 95.12 208 SER A C 1
ATOM 1678 O O . SER A 1 208 ? -4.254 17.204 4.575 1.00 95.12 208 SER A O 1
ATOM 1680 N N . LEU A 1 209 ? -5.354 17.673 6.479 1.00 97.19 209 LEU A N 1
ATOM 1681 C CA . LEU A 1 209 ? -4.392 16.954 7.314 1.00 97.19 209 LEU A CA 1
ATOM 1682 C C . LEU A 1 209 ? -4.329 15.478 6.919 1.00 97.19 209 LEU A C 1
ATOM 1684 O O . LEU A 1 209 ? -3.223 14.962 6.757 1.00 97.19 209 LEU A O 1
ATOM 1688 N N . TYR A 1 210 ? -5.459 14.822 6.643 1.00 96.88 210 TYR A N 1
ATOM 1689 C CA . TYR A 1 210 ? -5.439 13.441 6.154 1.00 96.88 210 TYR A CA 1
ATOM 1690 C C . TYR A 1 210 ? -4.743 13.276 4.796 1.00 96.88 210 TYR A C 1
ATOM 1692 O O . TYR A 1 210 ? -4.027 12.286 4.594 1.00 96.88 210 TYR A O 1
ATOM 1700 N N . ASN A 1 211 ? -4.898 14.222 3.862 1.00 96.00 211 ASN A N 1
ATOM 1701 C CA . ASN A 1 211 ? -4.200 14.162 2.574 1.00 96.00 211 ASN A CA 1
ATOM 1702 C C . ASN A 1 211 ? -2.682 14.331 2.769 1.00 96.00 211 ASN A C 1
ATOM 1704 O O . ASN A 1 211 ? -1.889 13.512 2.290 1.00 96.00 211 ASN A O 1
ATOM 1708 N N . ARG A 1 212 ? -2.268 15.323 3.565 1.00 97.94 212 ARG A N 1
ATOM 1709 C CA . ARG A 1 212 ? -0.856 15.573 3.900 1.00 97.94 212 ARG A CA 1
ATOM 1710 C C . ARG A 1 212 ? -0.226 14.402 4.652 1.00 97.94 212 ARG A C 1
ATOM 1712 O O . ARG A 1 212 ? 0.849 13.950 4.267 1.00 97.94 212 ARG A O 1
ATOM 1719 N N . LEU A 1 213 ? -0.913 13.844 5.651 1.00 98.38 213 LEU A N 1
ATOM 1720 C CA . LEU A 1 213 ? -0.488 12.634 6.364 1.00 98.38 213 LEU A CA 1
ATOM 1721 C C . LEU A 1 213 ? -0.372 11.435 5.431 1.00 98.38 213 LEU A C 1
ATOM 1723 O O . LEU A 1 213 ? 0.559 10.646 5.562 1.00 98.38 213 LEU A O 1
ATOM 1727 N N . SER A 1 214 ? -1.270 11.309 4.458 1.00 97.25 214 SER A N 1
ATOM 1728 C CA . SER A 1 214 ? -1.168 10.246 3.466 1.00 97.25 214 SER A CA 1
ATOM 1729 C C . SER A 1 214 ? 0.039 10.420 2.545 1.00 97.25 214 SER A C 1
ATOM 1731 O O . SER A 1 214 ? 0.713 9.436 2.247 1.00 97.25 214 SER A O 1
ATOM 1733 N N . GLY A 1 215 ? 0.363 11.651 2.138 1.00 97.56 215 GLY A N 1
ATOM 1734 C CA . GLY A 1 215 ? 1.599 11.944 1.409 1.00 97.56 215 GLY A CA 1
ATOM 1735 C C . GLY A 1 215 ? 2.851 11.628 2.232 1.00 97.56 215 GLY A C 1
ATOM 1736 O O . GLY A 1 215 ? 3.727 10.892 1.776 1.00 97.56 215 GLY A O 1
ATOM 1737 N N . THR A 1 216 ? 2.889 12.079 3.486 1.00 98.56 216 THR A N 1
ATOM 1738 C CA . THR A 1 216 ? 3.946 11.740 4.453 1.00 98.56 216 THR A CA 1
ATOM 1739 C C . THR A 1 216 ? 4.086 10.228 4.629 1.00 98.56 216 THR A C 1
ATOM 1741 O O . THR A 1 216 ? 5.195 9.695 4.590 1.00 98.56 216 THR A O 1
ATOM 1744 N N . PHE A 1 217 ? 2.969 9.505 4.725 1.00 98.12 217 PHE A N 1
ATOM 1745 C CA . PHE A 1 217 ? 2.954 8.048 4.749 1.00 98.12 217 PHE A CA 1
ATOM 1746 C C . PHE A 1 217 ? 3.589 7.448 3.483 1.00 98.12 217 PHE A C 1
ATOM 1748 O O . PHE A 1 217 ? 4.361 6.497 3.589 1.00 98.12 217 PHE A O 1
ATOM 1755 N N . LYS A 1 218 ? 3.334 7.977 2.279 1.00 96.81 218 LYS A N 1
ATOM 1756 C CA . LYS A 1 218 ? 4.011 7.478 1.067 1.00 96.81 218 LYS A CA 1
ATOM 1757 C C . LYS A 1 218 ? 5.524 7.651 1.171 1.00 96.81 218 LYS A C 1
ATOM 1759 O O . LYS A 1 218 ? 6.258 6.702 0.896 1.00 96.81 218 LYS A O 1
ATOM 1764 N N . LEU A 1 219 ? 5.995 8.803 1.643 1.00 97.69 219 LEU A N 1
ATOM 1765 C CA . LEU A 1 219 ? 7.428 9.047 1.831 1.00 97.69 219 LEU A CA 1
ATOM 1766 C C . LEU A 1 219 ? 8.040 8.178 2.934 1.00 97.69 219 LEU A C 1
ATOM 1768 O O . LEU A 1 219 ? 9.191 7.770 2.796 1.00 97.69 219 LEU A O 1
ATOM 1772 N N . HIS A 1 220 ? 7.282 7.789 3.965 1.00 96.00 220 HIS A N 1
ATOM 1773 C CA . HIS A 1 220 ? 7.759 6.805 4.945 1.00 96.00 220 HIS A CA 1
ATOM 1774 C C . HIS A 1 220 ? 8.212 5.505 4.258 1.00 96.00 220 HIS A C 1
ATOM 1776 O O . HIS A 1 220 ? 9.193 4.905 4.688 1.00 96.00 220 HIS A O 1
ATOM 1782 N N . THR A 1 221 ? 7.560 5.083 3.163 1.00 94.06 221 THR A N 1
ATOM 1783 C CA . THR A 1 221 ? 7.961 3.861 2.444 1.00 94.06 221 THR A CA 1
ATOM 1784 C C . THR A 1 221 ? 9.342 3.997 1.799 1.00 94.06 221 THR A C 1
ATOM 1786 O O . THR A 1 221 ? 10.081 3.017 1.747 1.00 94.06 221 THR A O 1
ATOM 1789 N N . PHE A 1 222 ? 9.727 5.208 1.376 1.00 95.88 222 PHE A N 1
ATOM 1790 C CA . PHE A 1 222 ? 11.081 5.520 0.917 1.00 95.88 222 PHE A CA 1
ATOM 1791 C C . PHE A 1 222 ? 12.082 5.439 2.076 1.00 95.88 222 PHE A C 1
ATOM 1793 O O . PHE A 1 222 ? 13.060 4.695 1.983 1.00 95.88 222 PHE A O 1
ATOM 1800 N N . TYR A 1 223 ? 11.806 6.140 3.180 1.00 96.81 223 TYR A N 1
ATOM 1801 C CA . TYR A 1 223 ? 12.664 6.142 4.370 1.00 96.81 223 TYR A CA 1
ATOM 1802 C C . TYR A 1 223 ? 12.877 4.724 4.916 1.00 96.81 223 TYR A C 1
ATOM 1804 O O . TYR A 1 223 ? 14.012 4.289 5.095 1.00 96.81 223 TYR A O 1
ATOM 1812 N N . SER A 1 224 ? 11.794 3.960 5.070 1.00 94.81 224 SER A N 1
ATOM 1813 C CA . SER A 1 224 ? 11.825 2.576 5.542 1.00 94.81 224 SER A CA 1
ATOM 1814 C C . SER A 1 224 ? 12.609 1.660 4.602 1.00 94.81 224 SER A C 1
ATOM 1816 O O . SER A 1 224 ? 13.479 0.917 5.057 1.00 94.81 224 SER A O 1
ATOM 1818 N N . ARG A 1 225 ? 12.354 1.734 3.285 1.00 93.94 225 ARG A N 1
ATOM 1819 C CA . ARG A 1 225 ? 13.009 0.872 2.286 1.00 93.94 225 ARG A CA 1
ATOM 1820 C C . ARG A 1 225 ? 14.527 1.015 2.293 1.00 93.94 225 ARG A C 1
ATOM 1822 O O . ARG A 1 225 ? 15.224 0.023 2.092 1.00 93.94 225 ARG A O 1
ATOM 1829 N N . PHE A 1 226 ? 15.027 2.229 2.497 1.00 95.00 226 PHE A N 1
ATOM 1830 C CA . PHE A 1 226 ? 16.461 2.517 2.491 1.00 95.00 226 PHE A CA 1
ATOM 1831 C C . PHE A 1 226 ? 17.058 2.672 3.892 1.00 95.00 226 PHE A C 1
ATOM 1833 O O . PHE A 1 226 ? 18.213 3.067 4.004 1.00 95.00 226 PHE A O 1
ATOM 1840 N N . GLN A 1 227 ? 16.303 2.325 4.943 1.00 94.31 227 GLN A N 1
ATOM 1841 C CA . GLN A 1 227 ? 16.742 2.371 6.344 1.00 94.31 227 GLN A CA 1
ATOM 1842 C C . GLN A 1 227 ? 17.239 3.763 6.775 1.00 94.31 227 GLN A C 1
ATOM 1844 O O . GLN A 1 227 ? 18.208 3.903 7.518 1.00 94.31 227 GLN A O 1
ATOM 1849 N N . ILE A 1 228 ? 16.563 4.808 6.296 1.00 95.06 228 ILE A N 1
ATOM 1850 C CA . ILE A 1 228 ? 16.866 6.204 6.607 1.00 95.06 228 ILE A CA 1
ATOM 1851 C C . ILE A 1 228 ? 15.896 6.673 7.704 1.00 95.06 228 ILE A C 1
ATOM 1853 O O . ILE A 1 228 ? 14.682 6.510 7.546 1.00 95.06 228 ILE A O 1
ATOM 1857 N N . PRO A 1 229 ? 16.379 7.286 8.801 1.00 93.62 229 PRO A N 1
ATOM 1858 C CA . PRO A 1 229 ? 15.504 7.876 9.810 1.00 93.62 229 PRO A CA 1
ATOM 1859 C C . PRO A 1 229 ? 14.589 8.947 9.207 1.00 93.62 229 PRO A C 1
ATOM 1861 O O . PRO A 1 229 ? 15.038 9.797 8.434 1.00 93.62 229 PRO A O 1
ATOM 1864 N N . MET A 1 230 ? 13.303 8.921 9.561 1.00 94.69 230 MET A N 1
ATOM 1865 C CA . MET A 1 230 ? 12.361 9.947 9.107 1.00 94.69 230 MET A CA 1
ATOM 1866 C C . MET A 1 230 ? 12.554 11.236 9.924 1.00 94.69 230 MET A C 1
ATOM 1868 O O . MET A 1 230 ? 12.657 11.158 11.147 1.00 94.69 230 MET A O 1
ATOM 1872 N N . PRO A 1 231 ? 12.626 12.417 9.285 1.00 96.25 231 PRO A N 1
ATOM 1873 C CA . PRO A 1 231 ? 12.848 13.682 9.984 1.00 96.25 231 PRO A CA 1
ATOM 1874 C C . PRO A 1 231 ? 11.576 14.222 10.653 1.00 96.25 231 PRO A C 1
ATOM 1876 O O . PRO A 1 231 ? 10.463 13.950 10.203 1.00 96.25 231 PRO A O 1
ATOM 1879 N N . ASN A 1 232 ? 11.755 15.069 11.675 1.00 97.38 232 ASN A N 1
ATOM 1880 C CA . ASN A 1 232 ? 10.694 15.838 12.344 1.00 97.38 232 ASN A CA 1
ATOM 1881 C C . ASN A 1 232 ? 9.534 14.990 12.905 1.00 97.38 232 ASN A C 1
ATOM 1883 O O . ASN A 1 232 ? 8.377 15.414 12.884 1.00 97.38 232 ASN A O 1
ATOM 1887 N N . THR A 1 233 ? 9.841 13.807 13.444 1.00 97.56 233 THR A N 1
ATOM 1888 C CA . THR A 1 233 ? 8.853 12.855 13.983 1.00 97.56 233 THR A CA 1
ATOM 1889 C C . THR A 1 233 ? 7.936 13.464 15.042 1.00 97.56 233 THR A C 1
ATOM 1891 O O . THR A 1 233 ? 6.738 13.201 15.025 1.00 97.56 233 THR A O 1
ATOM 1894 N N . ASP A 1 234 ? 8.447 14.353 15.897 1.00 98.06 234 ASP A N 1
ATOM 1895 C CA . ASP A 1 234 ? 7.640 15.022 16.927 1.00 98.06 234 ASP A CA 1
ATOM 1896 C C . ASP A 1 234 ? 6.558 15.924 16.322 1.00 98.06 234 ASP A C 1
ATOM 1898 O O . ASP A 1 234 ? 5.434 15.980 16.816 1.00 98.06 234 ASP A O 1
ATOM 1902 N N . LYS A 1 235 ? 6.865 16.617 15.219 1.00 98.62 235 LYS A N 1
ATOM 1903 C CA . LYS A 1 235 ? 5.895 17.469 14.515 1.00 98.62 235 LYS A CA 1
ATOM 1904 C C . LYS A 1 235 ? 4.858 16.635 13.772 1.00 98.62 235 LYS A C 1
ATOM 1906 O O . LYS A 1 235 ? 3.667 16.941 13.832 1.00 98.62 235 LYS A O 1
ATOM 1911 N N . ILE A 1 236 ? 5.302 15.543 13.146 1.00 98.69 236 ILE A N 1
ATOM 1912 C CA . ILE A 1 236 ? 4.414 14.579 12.487 1.00 98.69 236 ILE A CA 1
ATOM 1913 C C . ILE A 1 236 ? 3.437 13.988 13.508 1.00 98.69 236 ILE A C 1
ATOM 1915 O O . ILE A 1 236 ? 2.239 13.941 13.242 1.00 98.69 236 ILE A O 1
ATOM 1919 N N . TYR A 1 237 ? 3.918 13.615 14.695 1.00 98.75 237 TYR A N 1
ATOM 1920 C CA . TYR A 1 237 ? 3.088 13.123 15.793 1.00 98.75 237 TYR A CA 1
ATOM 1921 C C . TYR A 1 237 ? 2.002 14.116 16.217 1.00 98.75 237 TYR A C 1
ATOM 1923 O O . TYR A 1 237 ? 0.825 13.760 16.270 1.00 98.75 237 TYR A O 1
ATOM 1931 N N . GLN A 1 238 ? 2.366 15.380 16.445 1.00 98.69 238 GLN A N 1
ATOM 1932 C CA . GLN A 1 238 ? 1.389 16.415 16.803 1.00 98.69 238 GLN A CA 1
ATOM 1933 C C . GLN A 1 238 ? 0.344 16.636 15.699 1.00 98.69 238 GLN A C 1
ATOM 1935 O O . GLN A 1 238 ? -0.847 16.800 15.981 1.00 98.69 238 GLN A O 1
ATOM 1940 N N . SER A 1 239 ? 0.769 16.575 14.434 1.00 98.81 239 SER A N 1
ATOM 1941 C CA . SER A 1 239 ? -0.139 16.655 13.288 1.00 98.81 239 SER A CA 1
ATOM 1942 C C . SER A 1 239 ? -1.083 15.453 13.204 1.00 98.81 239 SER A C 1
ATOM 1944 O O . SER A 1 239 ? -2.255 15.633 12.878 1.00 98.81 239 SER A O 1
ATOM 1946 N N . ILE A 1 240 ? -0.614 14.244 13.542 1.00 98.81 240 ILE A N 1
ATOM 1947 C CA . ILE A 1 240 ? -1.455 13.042 13.650 1.00 98.81 240 ILE A CA 1
ATOM 1948 C C . ILE A 1 240 ? -2.533 13.242 14.717 1.00 98.81 240 ILE A C 1
ATOM 1950 O O . ILE A 1 240 ? -3.709 13.052 14.420 1.00 98.81 240 ILE A O 1
ATOM 1954 N N . LEU A 1 241 ? -2.159 13.674 15.927 1.00 98.75 241 LEU A N 1
ATOM 1955 C CA . LEU A 1 241 ? -3.122 13.902 17.010 1.00 98.75 241 LEU A CA 1
ATOM 1956 C C . LEU A 1 241 ? -4.170 14.949 16.639 1.00 98.75 241 LEU A C 1
ATOM 1958 O O . LEU A 1 241 ? -5.356 14.752 16.890 1.00 98.75 241 LEU A O 1
ATOM 1962 N N . THR A 1 242 ? -3.739 16.055 16.029 1.00 98.75 242 THR A N 1
ATOM 1963 C CA . THR A 1 242 ? -4.663 17.098 15.573 1.00 98.75 242 THR A CA 1
ATOM 1964 C C . THR A 1 242 ? -5.624 16.525 14.539 1.00 98.75 242 THR A C 1
ATOM 1966 O O . THR A 1 242 ? -6.831 16.620 14.721 1.00 98.75 242 THR A O 1
ATOM 1969 N N . CYS A 1 243 ? -5.106 15.840 13.517 1.00 98.75 243 CYS A N 1
ATOM 1970 C CA . CYS A 1 243 ? -5.922 15.239 12.467 1.00 98.75 243 CYS A CA 1
ATOM 1971 C C . CYS A 1 243 ? -6.979 14.272 13.016 1.00 98.75 243 CYS A C 1
ATOM 1973 O O . CYS A 1 243 ? -8.150 14.400 12.672 1.00 98.75 243 CYS A O 1
ATOM 1975 N N . LEU A 1 244 ? -6.581 13.342 13.892 1.00 98.56 244 LEU A N 1
ATOM 1976 C CA . LEU A 1 244 ? -7.489 12.350 14.477 1.00 98.56 244 LEU A CA 1
ATOM 1977 C C . LEU A 1 244 ? -8.615 12.995 15.300 1.00 98.56 244 LEU A C 1
ATOM 1979 O O . LEU A 1 244 ? -9.713 12.452 15.358 1.00 98.56 244 LEU A O 1
ATOM 1983 N N . ARG A 1 245 ? -8.348 14.148 15.926 1.00 98.50 245 ARG A N 1
ATOM 1984 C CA . ARG A 1 245 ? -9.306 14.867 16.780 1.00 98.50 245 ARG A CA 1
ATOM 1985 C C . ARG A 1 245 ? -10.209 15.834 16.010 1.00 98.50 245 ARG A C 1
ATOM 1987 O O . ARG A 1 245 ? -11.261 16.197 16.531 1.00 98.50 245 ARG A O 1
ATOM 1994 N N . THR A 1 246 ? -9.804 16.295 14.824 1.00 98.19 246 THR A N 1
ATOM 1995 C CA . THR A 1 246 ? -10.495 17.396 14.122 1.00 98.19 246 THR A CA 1
ATOM 1996 C C . THR A 1 246 ? -11.038 17.050 12.741 1.00 98.19 246 THR A C 1
ATOM 1998 O O . THR A 1 246 ? -11.896 17.781 12.253 1.00 98.19 246 THR A O 1
ATOM 2001 N N . GLU A 1 247 ? -10.551 15.993 12.088 1.00 97.56 247 GLU A N 1
ATOM 2002 C CA . GLU A 1 247 ? -11.007 15.585 10.753 1.00 97.56 247 GLU A CA 1
ATOM 2003 C C . GLU A 1 247 ? -11.731 14.230 10.784 1.00 97.56 247 GLU A C 1
ATOM 2005 O O . GLU A 1 247 ? -11.371 13.316 11.529 1.00 97.56 247 GLU A O 1
ATOM 2010 N N . GLU A 1 248 ? -12.727 14.068 9.911 1.00 95.69 248 GLU A N 1
ATOM 2011 C CA . GLU A 1 248 ? -13.465 12.814 9.739 1.00 95.69 248 GLU A CA 1
ATOM 2012 C C . GLU A 1 248 ? -12.728 11.853 8.789 1.00 95.69 248 GLU A C 1
ATOM 2014 O O . GLU A 1 248 ? -12.392 12.200 7.653 1.00 95.69 248 GLU A O 1
ATOM 2019 N N . ALA A 1 249 ? -12.491 10.616 9.235 1.00 96.44 249 ALA A N 1
ATOM 2020 C CA . ALA A 1 249 ? -11.858 9.584 8.418 1.00 96.44 249 ALA A CA 1
ATOM 2021 C C . ALA A 1 249 ? -12.881 8.905 7.491 1.00 96.44 249 ALA A C 1
ATOM 2023 O O . ALA A 1 249 ? -13.400 7.832 7.789 1.00 96.44 249 ALA A O 1
ATOM 2024 N N . ILE A 1 250 ? -13.138 9.508 6.330 1.00 95.25 250 ILE A N 1
ATOM 2025 C CA . ILE A 1 250 ? -14.088 8.974 5.334 1.00 95.25 250 ILE A CA 1
ATOM 2026 C C . ILE A 1 250 ? -13.531 7.817 4.482 1.00 95.25 250 ILE A C 1
ATOM 2028 O O . ILE A 1 250 ? -14.216 7.307 3.593 1.00 95.25 250 ILE A O 1
ATOM 2032 N N . ASP A 1 251 ? -12.269 7.445 4.705 1.00 96.00 251 ASP A N 1
ATOM 2033 C CA . ASP A 1 251 ? -11.478 6.617 3.803 1.00 96.00 251 ASP A CA 1
ATOM 2034 C C . ASP A 1 251 ? -10.481 5.728 4.583 1.00 96.00 251 ASP A C 1
ATOM 2036 O O . ASP A 1 251 ? -9.734 6.230 5.416 1.00 96.00 251 ASP A O 1
ATOM 2040 N N . MET A 1 252 ? -10.384 4.421 4.307 1.00 97.81 252 MET A N 1
ATOM 2041 C CA . MET A 1 252 ? -9.520 3.470 5.053 1.00 97.81 252 MET A CA 1
ATOM 2042 C C . MET A 1 252 ? -8.035 3.901 5.205 1.00 97.81 252 MET A C 1
ATOM 2044 O O . MET A 1 252 ? -7.422 3.670 6.241 1.00 97.81 252 MET A O 1
ATOM 2048 N N . CYS A 1 253 ? -7.444 4.580 4.220 1.00 96.19 253 CYS A N 1
ATOM 2049 C CA . CYS A 1 253 ? -6.088 5.126 4.226 1.00 96.19 253 CYS A CA 1
ATOM 2050 C C . CYS A 1 253 ? -5.965 6.238 5.255 1.00 96.19 253 CYS A C 1
ATOM 2052 O O . CYS A 1 253 ? -4.896 6.397 5.830 1.00 96.19 253 CYS A O 1
ATOM 2054 N N . TYR A 1 254 ? -7.028 7.007 5.489 1.00 97.56 254 TYR A N 1
ATOM 2055 C CA . TYR A 1 254 ? -7.039 8.045 6.515 1.00 97.56 254 TYR A CA 1
ATOM 2056 C C . TYR A 1 254 ? -6.955 7.423 7.909 1.00 97.56 254 TYR A C 1
ATOM 2058 O O . TYR A 1 254 ? -6.352 8.010 8.796 1.00 97.56 254 TYR A O 1
ATOM 2066 N N . ILE A 1 255 ? -7.435 6.189 8.078 1.00 98.44 255 ILE A N 1
ATOM 2067 C CA . ILE A 1 255 ? -7.270 5.419 9.315 1.00 98.44 255 ILE A CA 1
ATOM 2068 C C . ILE A 1 255 ? -5.879 4.776 9.370 1.00 98.44 255 ILE A C 1
ATOM 2070 O O . ILE A 1 255 ? -5.155 4.894 10.356 1.00 98.44 255 ILE A O 1
ATOM 2074 N N . ARG A 1 256 ? -5.474 4.102 8.291 1.00 98.38 256 ARG A N 1
ATOM 2075 C CA . ARG A 1 256 ? -4.242 3.311 8.255 1.00 98.38 256 ARG A CA 1
ATOM 2076 C C . ARG A 1 256 ? -2.978 4.156 8.298 1.00 98.38 256 ARG A C 1
ATOM 2078 O O . ARG A 1 256 ? -2.023 3.786 8.976 1.00 98.38 256 ARG A O 1
ATOM 2085 N N . ASN A 1 257 ? -2.929 5.252 7.547 1.00 98.31 257 ASN A N 1
ATOM 2086 C CA . ASN A 1 257 ? -1.697 6.014 7.350 1.00 98.31 257 ASN A CA 1
ATOM 2087 C C . ASN A 1 257 ? -1.165 6.637 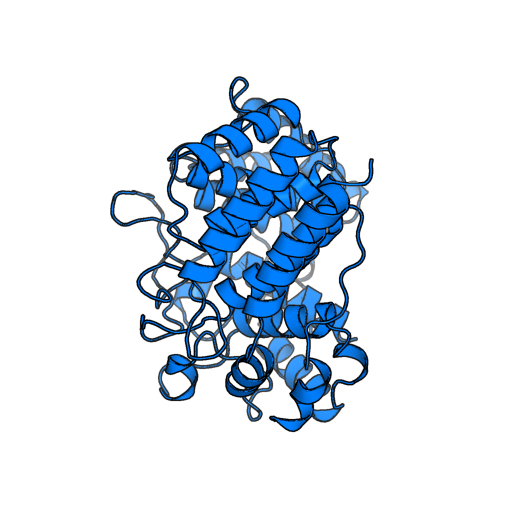8.655 1.00 98.31 257 ASN A C 1
ATOM 2089 O O . ASN A 1 257 ? 0.034 6.496 8.899 1.00 98.31 257 ASN A O 1
ATOM 2093 N N . PRO A 1 258 ? -1.997 7.250 9.524 1.00 98.44 258 PRO A N 1
ATOM 2094 C CA . PRO A 1 258 ? -1.550 7.703 10.840 1.00 98.44 258 PRO A CA 1
ATOM 2095 C C . PRO A 1 258 ? -0.988 6.570 11.704 1.00 98.44 258 PRO A C 1
ATOM 2097 O O . PRO A 1 258 ? 0.089 6.715 12.275 1.00 98.44 258 PRO A O 1
ATOM 2100 N N . ILE A 1 259 ? -1.667 5.421 11.757 1.00 98.38 259 ILE A N 1
ATOM 2101 C CA . ILE A 1 259 ? -1.255 4.282 12.589 1.00 98.38 259 ILE A CA 1
ATOM 2102 C C . ILE A 1 259 ? 0.076 3.679 12.122 1.00 98.38 259 ILE A C 1
ATOM 2104 O O . ILE A 1 259 ? 0.960 3.415 12.942 1.00 98.38 259 ILE A O 1
ATOM 2108 N N . ASP A 1 260 ? 0.264 3.517 10.811 1.00 97.56 260 ASP A N 1
ATOM 2109 C CA . ASP A 1 260 ? 1.541 3.063 10.255 1.00 97.56 260 ASP A CA 1
ATOM 2110 C C . ASP A 1 260 ? 2.671 4.066 10.539 1.00 97.56 260 ASP A C 1
ATOM 2112 O O . ASP A 1 260 ? 3.775 3.648 10.889 1.00 97.56 260 ASP A O 1
ATOM 2116 N N . LEU A 1 261 ? 2.407 5.375 10.436 1.00 98.25 261 LEU A N 1
ATOM 2117 C CA . LEU A 1 261 ? 3.395 6.410 10.757 1.00 98.25 261 LEU A CA 1
ATOM 2118 C C . LEU A 1 261 ? 3.808 6.362 12.232 1.00 98.25 261 LEU A C 1
ATOM 2120 O O . LEU A 1 261 ? 5.005 6.355 12.512 1.00 98.25 261 LEU A O 1
ATOM 2124 N N . LEU A 1 262 ? 2.854 6.278 13.164 1.00 98.06 262 LEU A N 1
ATOM 2125 C CA . LEU A 1 262 ? 3.146 6.139 14.598 1.00 98.06 262 LEU A CA 1
ATOM 2126 C C . LEU A 1 262 ? 4.015 4.907 14.870 1.00 98.06 262 LEU A C 1
ATOM 2128 O O . LEU A 1 262 ? 5.037 4.990 15.551 1.00 98.06 262 LEU A O 1
ATOM 2132 N N . SER A 1 263 ? 3.642 3.768 14.283 1.00 95.88 263 SER A N 1
ATOM 2133 C CA . SER A 1 263 ? 4.375 2.512 14.452 1.00 95.88 263 SER A CA 1
ATOM 2134 C C . SER A 1 263 ? 5.780 2.550 13.843 1.00 95.88 263 SER A C 1
ATOM 2136 O O . SER A 1 263 ? 6.703 1.920 14.369 1.00 95.88 263 SER A O 1
ATOM 2138 N N . TYR A 1 264 ? 5.958 3.265 12.731 1.00 95.25 264 TYR A N 1
ATOM 2139 C CA . TYR A 1 264 ? 7.260 3.442 12.094 1.00 95.25 264 TYR A CA 1
ATOM 2140 C C . TYR A 1 264 ? 8.175 4.366 12.905 1.00 95.25 264 TYR A C 1
ATOM 2142 O O . TYR A 1 264 ? 9.343 4.039 13.100 1.00 95.25 264 TYR A O 1
ATOM 2150 N N . MET A 1 265 ? 7.647 5.495 13.391 1.00 95.75 265 MET A N 1
ATOM 2151 C CA . MET A 1 265 ? 8.412 6.458 14.193 1.00 95.75 265 MET A CA 1
ATOM 2152 C C . MET A 1 265 ? 8.866 5.871 15.532 1.00 95.75 265 MET A C 1
ATOM 2154 O O . MET A 1 265 ? 9.870 6.331 16.066 1.00 95.75 265 MET A O 1
ATOM 2158 N N . ASN A 1 266 ? 8.161 4.849 16.040 1.00 91.62 266 ASN A N 1
ATOM 2159 C CA . ASN A 1 266 ? 8.519 4.103 17.249 1.00 91.62 266 ASN A CA 1
ATOM 2160 C C . ASN A 1 266 ? 8.837 5.029 18.436 1.00 91.62 266 ASN A C 1
ATOM 2162 O O . ASN A 1 266 ? 9.869 4.899 19.094 1.00 91.62 266 ASN A O 1
ATOM 2166 N N . MET A 1 267 ? 7.961 6.008 18.648 1.00 92.06 267 MET A N 1
ATOM 2167 C CA . MET A 1 267 ? 8.098 7.013 19.694 1.00 92.06 267 MET A CA 1
ATOM 2168 C C . MET A 1 267 ? 7.323 6.634 20.956 1.00 92.06 267 MET A C 1
ATOM 2170 O O . MET A 1 267 ? 6.362 5.866 20.893 1.00 92.06 267 MET A O 1
ATOM 2174 N N . ASP A 1 268 ? 7.706 7.226 22.084 1.00 94.19 268 ASP A N 1
ATOM 2175 C CA . ASP A 1 268 ? 6.994 7.060 23.349 1.00 94.19 268 ASP A CA 1
ATOM 2176 C C . ASP A 1 268 ? 5.694 7.881 23.336 1.00 94.19 268 ASP A C 1
ATOM 2178 O O . ASP A 1 268 ? 5.705 9.106 23.467 1.00 94.19 268 ASP A O 1
ATOM 2182 N N . ILE A 1 269 ? 4.561 7.198 23.163 1.00 97.25 269 ILE A N 1
ATOM 2183 C CA . ILE A 1 269 ? 3.224 7.806 23.155 1.00 97.25 269 ILE A CA 1
ATOM 2184 C C . ILE A 1 269 ? 2.646 7.756 24.578 1.00 97.25 269 ILE A C 1
ATOM 2186 O O . ILE A 1 269 ? 2.584 6.668 25.163 1.00 97.25 269 ILE A O 1
ATOM 2190 N N . PRO A 1 270 ? 2.178 8.885 25.149 1.00 96.75 270 PRO A N 1
ATOM 2191 C CA . PRO A 1 270 ? 1.491 8.880 26.434 1.00 96.75 270 PRO A CA 1
ATOM 2192 C C . PRO A 1 270 ? 0.308 7.912 26.436 1.00 96.75 270 PRO A C 1
ATOM 2194 O O . PRO A 1 270 ? -0.518 7.910 25.528 1.00 96.75 270 PRO A O 1
ATOM 2197 N N . GLU A 1 271 ? 0.194 7.110 27.492 1.00 95.38 271 GLU A N 1
ATOM 2198 C CA . GLU A 1 271 ? -0.766 6.003 27.558 1.00 95.38 271 GLU A CA 1
ATOM 2199 C C . GLU A 1 271 ? -2.217 6.438 27.293 1.00 95.38 271 GLU A C 1
ATOM 2201 O O . GLU A 1 271 ? -2.951 5.755 26.583 1.00 95.38 271 GLU A O 1
ATOM 2206 N N . SER A 1 272 ? -2.623 7.599 27.816 1.00 96.12 272 SER A N 1
ATOM 2207 C CA . SER A 1 272 ? -3.954 8.165 27.581 1.00 96.12 272 SER A CA 1
ATOM 2208 C C . SER A 1 272 ? -4.197 8.533 26.118 1.00 96.12 272 SER A C 1
ATOM 2210 O O . SER A 1 272 ? -5.296 8.314 25.621 1.00 96.12 272 SER A O 1
ATOM 2212 N N . GLU A 1 273 ? -3.181 9.064 25.432 1.00 98.06 273 GLU A N 1
ATOM 2213 C CA . GLU A 1 273 ? -3.270 9.408 24.008 1.00 98.06 273 GLU A CA 1
ATOM 2214 C C . GLU A 1 273 ? -3.265 8.145 23.150 1.00 98.06 273 GLU A C 1
ATOM 2216 O O . GLU A 1 273 ? -4.012 8.061 22.181 1.00 98.06 273 GLU A O 1
ATOM 2221 N N . LEU A 1 274 ? -2.495 7.120 23.531 1.00 98.06 274 LEU A N 1
ATOM 2222 C CA . LEU A 1 274 ? -2.518 5.842 22.827 1.00 98.06 274 LEU A CA 1
ATOM 2223 C C . LEU A 1 274 ? -3.895 5.173 22.917 1.00 98.06 274 LEU A C 1
ATOM 2225 O O . LEU A 1 274 ? -4.379 4.661 21.913 1.00 98.06 274 LEU A O 1
ATOM 2229 N N . VAL A 1 275 ? -4.546 5.190 24.087 1.00 97.88 275 VAL A N 1
ATOM 2230 C CA . VAL A 1 275 ? -5.924 4.681 24.222 1.00 97.88 275 VAL A CA 1
ATOM 2231 C C . VAL A 1 275 ? -6.874 5.448 23.298 1.00 97.88 275 VAL A C 1
ATOM 2233 O O . VAL A 1 275 ? -7.592 4.815 22.531 1.00 97.88 275 VAL A O 1
ATOM 2236 N N . GLU A 1 276 ? -6.826 6.783 23.309 1.00 98.31 276 GLU A N 1
ATOM 2237 C CA . GLU A 1 276 ? -7.655 7.635 22.441 1.00 98.31 276 GLU A CA 1
ATOM 2238 C C . GLU A 1 276 ? -7.436 7.322 20.948 1.00 98.31 276 GLU A C 1
ATOM 2240 O O . GLU A 1 276 ? -8.397 7.121 20.206 1.00 98.31 276 GLU A O 1
ATOM 2245 N N . ILE A 1 277 ? -6.177 7.208 20.509 1.00 98.62 277 ILE A N 1
ATOM 2246 C CA . ILE A 1 277 ? -5.817 6.854 19.127 1.00 98.62 277 ILE A CA 1
ATOM 2247 C C . ILE A 1 277 ? -6.439 5.509 18.733 1.00 98.62 277 ILE A C 1
ATOM 2249 O O . ILE A 1 277 ? -7.004 5.382 17.642 1.00 98.62 277 ILE A O 1
ATOM 2253 N N . LEU A 1 278 ? -6.338 4.499 19.601 1.00 98.50 278 LEU A N 1
ATOM 2254 C CA . LEU A 1 278 ? -6.875 3.166 19.332 1.00 98.50 278 LEU A CA 1
ATOM 2255 C C . LEU A 1 278 ? -8.409 3.164 19.297 1.00 98.50 278 LEU A C 1
ATOM 2257 O O . LEU A 1 278 ? -8.981 2.506 18.431 1.00 98.50 278 LEU A O 1
ATOM 2261 N N . GLU A 1 279 ? -9.073 3.912 20.180 1.00 98.56 279 GLU A N 1
ATOM 2262 C CA . GLU A 1 279 ? -10.537 4.046 20.199 1.00 98.56 279 GLU A CA 1
ATOM 2263 C C . GLU A 1 279 ? -11.054 4.725 18.921 1.00 98.56 279 GLU A C 1
ATOM 2265 O O . GLU A 1 279 ? -11.959 4.202 18.265 1.00 98.56 279 GLU A O 1
ATOM 2270 N N . ILE A 1 280 ? -10.437 5.841 18.507 1.00 98.69 280 ILE A N 1
ATOM 2271 C CA . ILE A 1 280 ? -10.755 6.523 17.239 1.00 98.69 280 ILE A CA 1
ATOM 2272 C C . ILE A 1 280 ? -10.551 5.563 16.060 1.00 98.69 280 ILE A C 1
ATOM 2274 O O . ILE A 1 280 ? -11.404 5.460 15.177 1.00 98.69 280 ILE A O 1
ATOM 2278 N N . THR A 1 281 ? -9.447 4.815 16.064 1.00 98.62 281 THR A N 1
ATOM 2279 C CA . THR A 1 281 ? -9.127 3.834 15.019 1.00 98.62 281 THR A CA 1
ATOM 2280 C C . THR A 1 281 ? -10.176 2.730 14.936 1.00 98.62 281 THR A C 1
ATOM 2282 O O . THR A 1 281 ? -10.699 2.469 13.852 1.00 98.62 281 THR A O 1
ATOM 2285 N N . ALA A 1 282 ? -10.526 2.111 16.066 1.00 98.56 282 ALA A N 1
ATOM 2286 C CA . ALA A 1 282 ? -11.506 1.031 16.123 1.00 98.56 282 ALA A CA 1
ATOM 2287 C C . ALA A 1 282 ? -12.892 1.491 15.642 1.00 98.56 282 ALA A C 1
ATOM 2289 O O . ALA A 1 282 ? -13.542 0.773 14.877 1.00 98.56 282 ALA A O 1
ATOM 2290 N N . ASN A 1 283 ? -13.314 2.696 16.039 1.00 98.38 283 ASN A N 1
ATOM 2291 C CA . ASN A 1 283 ? -14.591 3.285 15.632 1.00 98.38 283 ASN A CA 1
ATOM 2292 C C . ASN A 1 283 ? -14.618 3.651 14.142 1.00 98.38 283 ASN A C 1
ATOM 2294 O O . ASN A 1 283 ? -15.615 3.421 13.465 1.00 98.38 283 ASN A O 1
ATOM 2298 N N . ASN A 1 284 ? -13.525 4.183 13.595 1.00 98.44 284 ASN A N 1
ATOM 2299 C CA . ASN A 1 284 ? -13.472 4.489 12.167 1.00 98.44 284 ASN A CA 1
ATOM 2300 C C . ASN A 1 284 ? -13.452 3.210 11.314 1.00 98.44 284 ASN A C 1
ATOM 2302 O O . ASN A 1 284 ? -14.089 3.162 10.262 1.00 98.44 284 ASN A O 1
ATOM 2306 N N . MET A 1 285 ? -12.761 2.154 11.764 1.00 98.25 285 MET A N 1
ATOM 2307 C CA . MET A 1 285 ? -12.740 0.876 11.045 1.00 98.25 285 MET A CA 1
ATOM 2308 C C . MET A 1 285 ? -14.121 0.213 10.998 1.00 98.25 285 MET A C 1
ATOM 2310 O O . MET A 1 285 ? -14.494 -0.322 9.950 1.00 98.25 285 MET A O 1
ATOM 2314 N N . SER A 1 286 ? -14.903 0.282 12.082 1.00 98.06 286 SER A N 1
ATOM 2315 C CA . SER A 1 286 ? -16.229 -0.346 12.124 1.00 98.06 286 SER A CA 1
ATOM 2316 C C . SER A 1 286 ? -17.197 0.274 11.111 1.00 98.06 286 SER A C 1
ATOM 2318 O O . SER A 1 286 ? -17.987 -0.452 10.513 1.00 98.06 286 SER A O 1
ATOM 2320 N N . ASN A 1 287 ? -17.070 1.574 10.825 1.00 97.81 287 ASN A N 1
ATOM 2321 C CA . ASN A 1 287 ? -17.867 2.268 9.803 1.00 97.81 287 ASN A CA 1
ATOM 2322 C C . ASN A 1 287 ? -17.564 1.803 8.364 1.00 97.81 287 ASN A C 1
ATOM 2324 O O . ASN A 1 287 ? -18.385 1.979 7.459 1.00 97.81 287 ASN A O 1
ATOM 2328 N N . LEU A 1 288 ? -16.388 1.210 8.141 1.00 98.06 288 LEU A N 1
ATOM 2329 C CA . LEU A 1 288 ? -15.953 0.687 6.844 1.00 98.06 288 LEU A CA 1
ATOM 2330 C C . LEU A 1 288 ? -16.130 -0.829 6.722 1.00 98.06 288 LEU A C 1
ATOM 2332 O O . LEU A 1 288 ? -15.978 -1.374 5.625 1.00 98.06 288 LEU A O 1
ATOM 2336 N N . LYS A 1 289 ? -16.469 -1.523 7.813 1.00 98.06 289 LYS A N 1
ATOM 2337 C CA . LYS A 1 289 ? -16.783 -2.951 7.786 1.00 98.06 289 LYS A CA 1
ATOM 2338 C C . LYS A 1 289 ? -18.069 -3.197 6.999 1.00 98.06 289 LYS A C 1
ATOM 2340 O O . LYS A 1 289 ? -19.044 -2.458 7.129 1.00 98.06 289 LYS A O 1
ATOM 2345 N N . ARG A 1 290 ? -18.086 -4.260 6.194 1.00 97.94 290 ARG A N 1
ATOM 2346 C CA . ARG A 1 290 ? -19.252 -4.655 5.393 1.00 97.94 290 ARG A CA 1
ATOM 2347 C C . ARG A 1 290 ? -19.804 -6.012 5.802 1.00 97.94 290 ARG A C 1
ATOM 2349 O O . ARG A 1 290 ? -19.081 -6.857 6.338 1.00 97.94 290 ARG A O 1
ATOM 2356 N N . GLU A 1 291 ? -21.090 -6.215 5.517 1.00 97.25 291 GLU A N 1
ATOM 2357 C CA . GLU A 1 291 ? -21.812 -7.478 5.760 1.00 97.25 291 GLU A CA 1
ATOM 2358 C C . GLU A 1 291 ? -21.198 -8.653 4.996 1.00 97.25 291 GLU A C 1
ATOM 2360 O O . GLU A 1 291 ? -21.337 -9.810 5.374 1.00 97.25 291 GLU A O 1
ATOM 2365 N N . ASP A 1 292 ? -20.486 -8.349 3.915 1.00 97.25 292 ASP A N 1
ATOM 2366 C CA . ASP A 1 292 ? -19.880 -9.327 3.035 1.00 97.25 292 ASP A CA 1
ATOM 2367 C C . ASP A 1 292 ? -18.641 -10.025 3.622 1.00 97.25 292 ASP A C 1
ATOM 2369 O O . ASP A 1 292 ? -18.167 -10.998 3.039 1.00 97.25 292 ASP A O 1
ATOM 2373 N N . GLY A 1 293 ? -18.142 -9.563 4.769 1.00 97.62 293 GLY A N 1
ATOM 2374 C CA . GLY A 1 293 ? -16.933 -10.080 5.409 1.00 97.62 293 GLY A CA 1
ATOM 2375 C C . GLY A 1 293 ? -15.702 -9.198 5.180 1.00 97.62 293 GLY A C 1
ATOM 2376 O O . GLY A 1 293 ? -14.843 -9.154 6.053 1.00 97.62 293 GLY A O 1
ATOM 2377 N N . GLY A 1 294 ? -15.658 -8.395 4.119 1.00 98.00 294 GLY A N 1
ATOM 2378 C CA . GLY A 1 294 ? -14.565 -7.468 3.831 1.00 98.00 294 GLY A CA 1
ATOM 2379 C C . GLY A 1 294 ? -14.743 -6.082 4.459 1.00 98.00 294 GLY A C 1
ATOM 2380 O O . GLY A 1 294 ? -15.656 -5.832 5.258 1.00 98.00 294 GLY A O 1
ATOM 2381 N N . PHE A 1 295 ? -13.838 -5.179 4.081 1.00 98.69 295 PHE A N 1
ATOM 2382 C CA . PHE A 1 295 ? -13.889 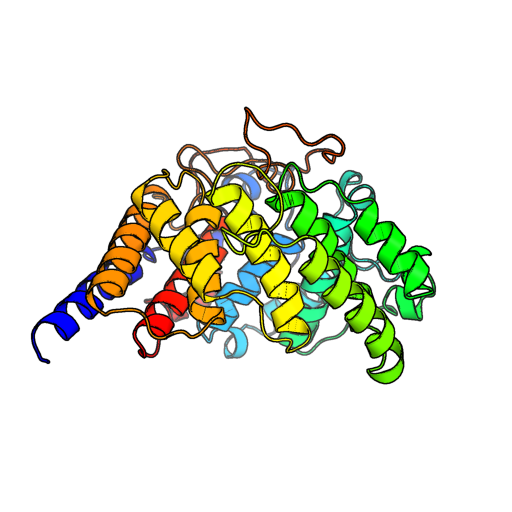-3.749 4.388 1.00 98.69 295 PHE A CA 1
ATOM 2383 C C . PHE A 1 295 ? -13.951 -2.943 3.100 1.00 98.69 295 PHE A C 1
ATOM 2385 O O . PHE A 1 295 ? -13.297 -3.288 2.121 1.00 98.69 295 PHE A O 1
ATOM 2392 N N . SER A 1 296 ? -14.705 -1.855 3.129 1.00 97.75 296 SER A N 1
ATOM 2393 C CA . SER A 1 296 ? -14.820 -0.890 2.042 1.00 97.75 296 SER A CA 1
ATOM 2394 C C . SER A 1 296 ? -13.770 0.196 2.173 1.00 97.75 296 SER A C 1
ATOM 2396 O O . SER A 1 296 ? -13.401 0.600 3.278 1.00 97.75 296 SER A O 1
ATOM 2398 N N . ARG A 1 297 ? -13.310 0.714 1.041 1.00 95.88 297 ARG A N 1
ATOM 2399 C CA . ARG A 1 297 ? -12.368 1.827 1.008 1.00 95.88 297 ARG A CA 1
ATOM 2400 C C . ARG A 1 297 ? -12.975 3.106 1.566 1.00 95.88 297 ARG A C 1
ATOM 2402 O O . ARG A 1 297 ? -12.333 3.708 2.416 1.00 95.88 297 ARG A O 1
ATOM 2409 N N . GLU A 1 298 ? -14.181 3.476 1.138 1.00 96.38 298 GLU A N 1
ATOM 2410 C CA . GLU A 1 298 ? -14.877 4.690 1.584 1.00 96.38 298 GLU A CA 1
ATOM 2411 C C . GLU A 1 298 ? -16.177 4.356 2.328 1.00 96.38 298 GLU A C 1
ATOM 2413 O O . GLU A 1 298 ? -16.709 3.247 2.205 1.00 96.38 298 GLU A O 1
ATOM 2418 N N . LEU A 1 299 ? -16.717 5.323 3.081 1.00 95.31 299 LEU A N 1
ATOM 2419 C CA . LEU A 1 299 ? -17.938 5.150 3.885 1.00 95.31 299 LEU A CA 1
ATOM 2420 C C . LEU A 1 299 ? -19.146 4.688 3.067 1.00 95.31 299 LEU A C 1
ATOM 2422 O O . LEU A 1 299 ? -19.928 3.866 3.545 1.00 95.31 299 LEU A O 1
ATOM 2426 N N . HIS A 1 300 ? -19.285 5.170 1.832 1.00 94.81 300 HIS A N 1
ATOM 2427 C CA . HIS A 1 300 ? -20.471 4.923 1.011 1.00 94.81 300 HIS A CA 1
ATOM 2428 C C . HIS A 1 300 ? -20.286 3.854 -0.066 1.00 94.81 300 HIS A C 1
ATOM 2430 O O . HIS A 1 300 ? -21.288 3.398 -0.602 1.00 94.81 300 HIS A O 1
ATOM 2436 N N . ALA A 1 301 ? -19.053 3.472 -0.405 1.00 96.00 301 ALA A N 1
ATOM 2437 C CA . ALA A 1 301 ? -18.767 2.441 -1.402 1.00 96.00 301 ALA A CA 1
ATOM 2438 C C . ALA A 1 301 ? -17.273 2.080 -1.436 1.00 96.00 301 ALA A C 1
ATOM 2440 O O . ALA A 1 301 ? -16.415 2.860 -1.014 1.00 96.00 301 ALA A O 1
ATOM 2441 N N . SER A 1 302 ? -16.958 0.930 -2.025 1.00 97.06 302 SER A N 1
ATOM 2442 C CA . SER A 1 302 ? -15.629 0.670 -2.579 1.00 97.06 302 SER A CA 1
ATOM 2443 C C . SER A 1 302 ? -15.532 1.362 -3.937 1.00 97.06 302 SER A C 1
ATOM 2445 O O . SER A 1 302 ? -16.375 1.099 -4.790 1.00 97.06 302 SER A O 1
ATOM 2447 N N . PRO A 1 303 ? -14.554 2.246 -4.189 1.00 96.12 303 PRO A N 1
ATOM 2448 C CA . PRO A 1 303 ? -14.456 2.973 -5.440 1.00 96.12 303 PRO A CA 1
ATOM 2449 C C . PRO A 1 303 ? -14.163 2.001 -6.588 1.00 96.12 303 PRO A C 1
ATOM 2451 O O . PRO A 1 303 ? -13.310 1.126 -6.452 1.00 96.12 303 PRO A O 1
ATOM 2454 N N . PRO A 1 304 ? -14.807 2.167 -7.755 1.00 96.31 304 PRO A N 1
ATOM 2455 C CA . PRO A 1 304 ? -14.601 1.259 -8.876 1.00 96.31 304 PRO A CA 1
ATOM 2456 C C . PRO A 1 304 ? -13.169 1.325 -9.413 1.00 96.31 304 PRO A C 1
ATOM 2458 O O . PRO A 1 304 ? -12.666 0.317 -9.889 1.00 96.31 304 PRO A O 1
ATOM 2461 N N . ALA A 1 305 ? -12.512 2.487 -9.332 1.00 95.56 305 ALA A N 1
ATOM 2462 C CA . ALA A 1 305 ? -11.165 2.723 -9.839 1.00 95.56 305 ALA A CA 1
ATOM 2463 C C . ALA A 1 305 ? -10.235 3.222 -8.715 1.00 95.56 305 ALA A C 1
ATOM 2465 O O . ALA A 1 305 ? -10.105 4.434 -8.500 1.00 95.56 305 ALA A O 1
ATOM 2466 N N . PRO A 1 306 ? -9.579 2.315 -7.968 1.00 91.69 306 PRO A N 1
ATOM 2467 C CA . PRO A 1 306 ? -8.757 2.696 -6.820 1.00 91.69 306 PRO A CA 1
ATOM 2468 C C . PRO A 1 306 ? -7.514 3.513 -7.203 1.00 91.69 306 PRO A C 1
ATOM 2470 O O . PRO A 1 306 ? -6.960 4.195 -6.346 1.00 91.69 306 PRO A O 1
ATOM 2473 N N . ASN A 1 307 ? -7.088 3.488 -8.473 1.00 90.00 307 ASN A N 1
ATOM 2474 C CA . ASN A 1 307 ? -5.940 4.251 -8.973 1.00 90.00 307 ASN A CA 1
ATOM 2475 C C . ASN A 1 307 ? -6.196 5.763 -9.096 1.00 90.00 307 ASN A C 1
ATOM 2477 O O . ASN A 1 307 ? -5.239 6.513 -9.294 1.00 90.00 307 ASN A O 1
ATOM 2481 N N . VAL A 1 308 ? -7.454 6.210 -9.010 1.00 89.38 308 VAL A N 1
ATOM 2482 C CA . VAL A 1 308 ? -7.835 7.634 -9.053 1.00 89.38 308 VAL A CA 1
ATOM 2483 C C . VAL A 1 308 ? -8.636 8.093 -7.831 1.00 89.38 308 VAL A C 1
ATOM 2485 O O . VAL A 1 308 ? -8.744 9.295 -7.599 1.00 89.38 308 VAL A O 1
ATOM 2488 N N . ALA A 1 309 ? -9.142 7.163 -7.015 1.00 84.94 309 ALA A N 1
ATOM 2489 C CA . ALA A 1 309 ? -10.002 7.434 -5.857 1.00 84.94 309 ALA A CA 1
ATOM 2490 C C . ALA A 1 309 ? -9.344 8.262 -4.733 1.00 84.94 309 ALA A C 1
ATOM 2492 O O . ALA A 1 309 ? -10.013 8.734 -3.813 1.00 84.94 309 ALA A O 1
ATOM 2493 N N . GLN A 1 310 ? -8.024 8.436 -4.772 1.00 81.94 310 GLN A N 1
ATOM 2494 C CA . GLN A 1 310 ? -7.275 9.276 -3.836 1.00 81.94 310 GLN A CA 1
ATOM 2495 C C . GLN A 1 310 ? -7.532 10.780 -4.000 1.00 81.94 310 GLN A C 1
ATOM 2497 O O . GLN A 1 310 ? -7.256 11.525 -3.065 1.00 81.94 310 GLN A O 1
ATOM 2502 N N . VAL A 1 311 ? -7.993 11.227 -5.174 1.00 84.06 311 VAL A N 1
ATOM 2503 C CA . VAL A 1 311 ? -8.335 12.631 -5.412 1.00 84.06 311 VAL A CA 1
ATOM 2504 C C . VAL A 1 311 ? -9.825 12.758 -5.185 1.00 84.06 311 VAL A C 1
ATOM 2506 O O . VAL A 1 311 ? -10.628 12.204 -5.939 1.00 84.06 311 VAL A O 1
ATOM 2509 N N . LYS A 1 312 ? -10.187 13.420 -4.087 1.00 87.19 312 LYS A N 1
ATOM 2510 C CA . LYS A 1 312 ? -11.589 13.539 -3.676 1.00 87.19 312 LYS A CA 1
ATOM 2511 C C . LYS A 1 312 ? -12.334 14.523 -4.576 1.00 87.19 312 LYS A C 1
ATOM 2513 O O . LYS A 1 312 ? -11.721 15.299 -5.299 1.00 87.19 312 LYS A O 1
ATOM 2518 N N . LYS A 1 313 ? -13.670 14.476 -4.544 1.00 80.31 313 LYS A N 1
ATOM 2519 C CA . LYS A 1 313 ? -14.559 15.217 -5.461 1.00 80.31 313 LYS A CA 1
ATOM 2520 C C . LYS A 1 313 ? -14.243 16.718 -5.568 1.00 80.31 313 LYS A C 1
ATOM 2522 O O . LYS A 1 313 ? -14.404 17.283 -6.645 1.00 80.31 313 LYS A O 1
ATOM 2527 N N . ASP A 1 314 ? -13.779 17.325 -4.478 1.00 82.50 314 ASP A N 1
ATOM 2528 C CA . ASP A 1 314 ? -13.469 18.757 -4.395 1.00 82.50 314 ASP A CA 1
ATOM 2529 C C . ASP A 1 314 ? -11.961 19.062 -4.521 1.00 82.50 314 ASP A C 1
ATOM 2531 O O . ASP A 1 314 ? -11.529 20.206 -4.380 1.00 82.50 314 ASP A O 1
ATOM 2535 N N . GLU A 1 315 ? -11.142 18.047 -4.800 1.00 85.19 315 GLU A N 1
ATOM 2536 C CA . GLU A 1 315 ? -9.708 18.178 -5.037 1.00 85.19 315 GLU A CA 1
ATOM 2537 C C . GLU A 1 315 ? -9.397 18.171 -6.538 1.00 85.19 315 GLU A C 1
ATOM 2539 O O . GLU A 1 315 ? -10.083 17.555 -7.351 1.00 85.19 315 GLU A O 1
ATOM 2544 N N . VAL A 1 316 ? -8.304 18.834 -6.917 1.00 81.75 316 VAL A N 1
ATOM 2545 C CA . VAL A 1 316 ? -7.825 18.857 -8.302 1.00 81.75 316 VAL A CA 1
ATOM 2546 C C . VAL A 1 316 ? -6.369 18.426 -8.335 1.00 81.75 316 VAL A C 1
ATOM 2548 O O . VAL A 1 316 ? -5.532 18.963 -7.610 1.00 81.75 316 VAL A O 1
ATOM 2551 N N . TYR A 1 317 ? -6.054 17.495 -9.233 1.00 86.31 317 TYR A N 1
ATOM 2552 C CA . TYR A 1 317 ? -4.683 17.148 -9.575 1.00 86.31 317 TYR A CA 1
ATOM 2553 C C . TYR A 1 317 ? -4.491 17.261 -11.097 1.00 86.31 317 TYR A C 1
ATOM 2555 O O . TYR A 1 317 ? -5.230 16.621 -11.841 1.00 86.31 317 TYR A O 1
ATOM 2563 N N . PRO A 1 318 ? -3.540 18.073 -11.598 1.00 84.50 318 PRO A N 1
ATOM 2564 C CA . PRO A 1 318 ? -3.440 18.363 -13.035 1.00 84.50 318 PRO A CA 1
ATOM 2565 C C . PRO A 1 318 ? -3.158 17.146 -13.913 1.00 84.50 318 PRO A C 1
ATOM 2567 O O . PRO A 1 318 ? -3.565 17.111 -15.067 1.00 84.50 318 PRO A O 1
ATOM 2570 N N . ASN A 1 319 ? -2.451 16.161 -13.362 1.00 86.19 319 ASN A N 1
ATOM 2571 C CA . ASN A 1 319 ? -1.957 15.000 -14.095 1.00 86.19 319 ASN A CA 1
ATOM 2572 C C . ASN A 1 319 ? -2.671 13.728 -13.629 1.00 86.19 319 ASN A C 1
ATOM 2574 O O . ASN A 1 319 ? -2.022 12.722 -13.334 1.00 86.19 319 ASN A O 1
ATOM 2578 N N .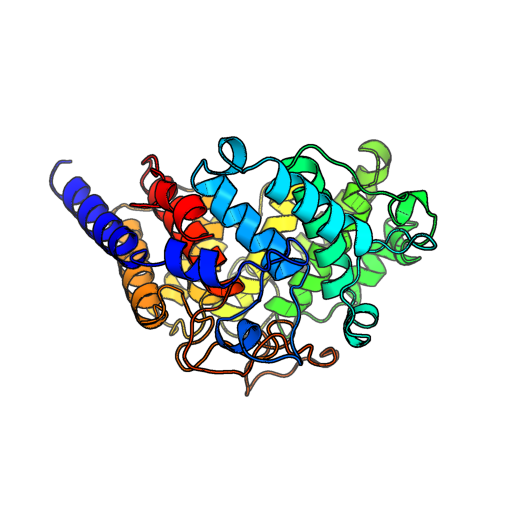 MET A 1 320 ? -3.997 13.794 -13.468 1.00 90.75 320 MET A N 1
ATOM 2579 C CA . MET A 1 320 ? -4.768 12.605 -13.114 1.00 90.75 320 MET A CA 1
ATOM 2580 C C . MET A 1 320 ? -4.692 11.566 -14.234 1.00 90.75 320 MET A C 1
ATOM 2582 O O . MET A 1 320 ? -4.944 11.911 -15.390 1.00 90.75 320 MET A O 1
ATOM 2586 N N . PRO A 1 321 ? -4.344 10.307 -13.914 1.00 92.06 321 PRO A N 1
ATOM 2587 C CA . PRO A 1 321 ? -4.338 9.248 -14.904 1.00 92.06 321 PRO A CA 1
ATOM 2588 C C . PRO A 1 321 ? -5.771 8.863 -15.291 1.00 92.06 321 PRO A C 1
ATOM 2590 O O . PRO A 1 321 ? -6.744 9.187 -14.608 1.00 92.06 321 PRO A O 1
ATOM 2593 N N . GLU A 1 322 ? -5.886 8.131 -16.393 1.00 94.75 322 GLU A N 1
ATOM 2594 C CA . GLU A 1 322 ? -7.134 7.491 -16.798 1.00 94.75 322 GLU A CA 1
ATOM 2595 C C . GLU A 1 322 ? -7.562 6.450 -15.741 1.00 94.75 322 GLU A C 1
ATOM 2597 O O . GLU A 1 322 ? -6.739 5.713 -15.187 1.00 94.75 322 GLU A O 1
ATOM 2602 N N . ALA A 1 323 ? -8.856 6.419 -15.416 1.00 94.88 323 ALA A N 1
ATOM 2603 C CA . ALA A 1 323 ? -9.397 5.528 -14.396 1.00 94.88 323 ALA A CA 1
ATOM 2604 C C . ALA A 1 323 ? -9.330 4.063 -14.855 1.00 94.88 323 ALA A C 1
ATOM 2606 O O . ALA A 1 323 ? -9.806 3.721 -15.938 1.00 94.88 323 ALA A O 1
ATOM 2607 N N . VAL A 1 324 ? -8.784 3.188 -14.010 1.00 96.31 324 VAL A N 1
ATOM 2608 C CA . VAL A 1 324 ? -8.753 1.740 -14.242 1.00 96.31 324 VAL A CA 1
ATOM 2609 C C . VAL A 1 324 ? -9.764 1.094 -13.309 1.00 96.31 324 VAL A C 1
ATOM 2611 O O . VAL A 1 324 ? -9.510 0.923 -12.119 1.00 96.31 324 VAL A O 1
ATOM 2614 N N . CYS A 1 325 ? -10.941 0.784 -13.852 1.00 96.94 325 CYS A N 1
ATOM 2615 C CA . CYS A 1 325 ? -12.020 0.181 -13.082 1.00 96.94 325 CYS A CA 1
ATOM 2616 C C . CYS A 1 325 ? -11.728 -1.297 -12.796 1.00 96.94 325 CYS A C 1
ATOM 2618 O O . CYS A 1 325 ? -11.586 -2.090 -13.724 1.00 96.94 325 CYS A O 1
ATOM 2620 N N . LEU A 1 326 ? -11.700 -1.653 -11.516 1.00 97.31 326 LEU A N 1
ATOM 2621 C CA . LEU A 1 326 ? -11.511 -3.006 -11.000 1.00 97.31 326 LEU A CA 1
ATOM 2622 C C . LEU A 1 326 ? -12.776 -3.565 -10.329 1.00 97.31 326 LEU A C 1
ATOM 2624 O O . LEU A 1 326 ? -12.794 -4.738 -9.973 1.00 97.31 326 LEU A O 1
ATOM 2628 N N . GLY A 1 327 ? -13.832 -2.763 -10.152 1.00 97.19 327 GLY A N 1
ATOM 2629 C CA . GLY A 1 327 ? -15.112 -3.191 -9.575 1.00 97.19 327 GLY A CA 1
ATOM 2630 C C . GLY A 1 327 ? -16.282 -2.281 -9.960 1.00 97.19 327 GLY A C 1
ATOM 2631 O O . GLY A 1 327 ? -16.116 -1.317 -10.712 1.00 97.19 327 GLY A O 1
ATOM 2632 N N . LYS A 1 328 ? -17.487 -2.581 -9.454 1.00 97.56 328 LYS A N 1
ATOM 2633 C CA . LYS A 1 328 ? -18.722 -1.851 -9.813 1.00 97.56 328 LYS A CA 1
ATOM 2634 C C . LYS A 1 328 ? -18.972 -0.567 -9.024 1.00 97.56 328 LYS A C 1
ATOM 2636 O O . LYS A 1 328 ? -19.850 0.196 -9.421 1.00 97.56 328 LYS A O 1
ATOM 2641 N N . GLY A 1 329 ? -18.240 -0.317 -7.942 1.00 96.69 329 GLY A N 1
ATOM 2642 C CA . GLY A 1 329 ? -18.480 0.870 -7.123 1.00 96.69 329 GLY A CA 1
ATOM 2643 C C . GLY A 1 329 ? -19.578 0.696 -6.067 1.00 96.69 329 GLY A C 1
ATOM 2644 O O . GLY A 1 329 ? -20.319 1.647 -5.829 1.00 96.69 329 GLY A O 1
ATOM 2645 N N . LEU A 1 330 ? -19.781 -0.512 -5.521 1.00 97.50 330 LEU A N 1
ATOM 2646 C CA . LEU A 1 330 ? -20.905 -0.812 -4.619 1.00 97.50 330 LEU A CA 1
ATOM 2647 C C . LEU A 1 330 ? -20.534 -0.654 -3.136 1.00 97.50 330 LEU A C 1
ATOM 2649 O O . LEU A 1 330 ? -19.371 -0.487 -2.773 1.00 97.50 330 LEU A O 1
ATOM 2653 N N . ILE A 1 331 ? -21.543 -0.743 -2.263 1.00 97.56 331 ILE A N 1
ATOM 2654 C CA . ILE A 1 331 ? -21.360 -0.915 -0.815 1.00 97.56 331 ILE A CA 1
ATOM 2655 C C . ILE A 1 331 ? -20.930 -2.366 -0.569 1.00 97.56 331 ILE A C 1
ATOM 2657 O O . ILE A 1 331 ? -21.755 -3.249 -0.345 1.00 97.56 331 ILE A O 1
ATOM 2661 N N . GLU A 1 332 ? -19.632 -2.621 -0.669 1.00 97.88 332 GLU A N 1
ATOM 2662 C CA . GLU A 1 332 ? -19.035 -3.953 -0.562 1.00 97.88 332 GLU A CA 1
ATOM 2663 C C . GLU A 1 332 ? -17.619 -3.861 0.004 1.00 97.88 332 GLU A C 1
ATOM 2665 O O . GLU A 1 332 ? -17.105 -2.768 0.229 1.00 97.88 332 GLU A O 1
ATOM 2670 N N . GLY A 1 333 ? -17.024 -5.002 0.326 1.00 98.19 333 GLY A N 1
ATOM 2671 C CA . GLY A 1 333 ? -15.623 -5.092 0.681 1.00 98.19 333 GLY A CA 1
ATOM 2672 C C . GLY A 1 333 ? -14.740 -5.089 -0.562 1.00 98.19 333 GLY A C 1
ATOM 2673 O O . GLY A 1 333 ? -15.083 -5.687 -1.586 1.00 98.19 333 GLY A O 1
ATOM 2674 N N . ASP A 1 334 ? -13.566 -4.476 -0.440 1.00 98.44 334 ASP A N 1
ATOM 2675 C CA . ASP A 1 334 ? -12.508 -4.521 -1.442 1.00 98.44 334 ASP A CA 1
ATOM 2676 C C . ASP A 1 334 ? -11.151 -4.925 -0.855 1.00 98.44 334 ASP A C 1
ATOM 2678 O O . ASP A 1 334 ? -10.888 -4.832 0.351 1.00 98.44 334 ASP A O 1
ATOM 2682 N N . MET A 1 335 ? -10.272 -5.396 -1.735 1.00 98.62 335 MET A N 1
ATOM 2683 C CA . MET A 1 335 ? -8.969 -5.954 -1.395 1.00 98.62 335 MET A CA 1
ATOM 2684 C C . MET A 1 335 ? -8.037 -4.913 -0.783 1.00 98.62 335 MET A C 1
ATOM 2686 O O . MET A 1 335 ? -7.309 -5.212 0.170 1.00 98.62 335 MET A O 1
ATOM 2690 N N . ASN A 1 336 ? -8.096 -3.676 -1.278 1.00 97.62 336 ASN A N 1
ATOM 2691 C CA . ASN A 1 336 ? -7.233 -2.600 -0.816 1.00 97.62 336 ASN A CA 1
ATOM 2692 C C . ASN A 1 336 ? -7.569 -2.228 0.631 1.00 97.62 336 ASN A C 1
ATOM 2694 O O . ASN A 1 336 ? -6.688 -2.232 1.495 1.00 97.62 336 ASN A O 1
ATOM 2698 N N . ALA A 1 337 ? -8.843 -1.982 0.924 1.00 98.25 337 ALA A N 1
ATOM 2699 C CA . ALA A 1 337 ? -9.296 -1.646 2.265 1.00 98.25 337 ALA A CA 1
ATOM 2700 C C . ALA A 1 337 ? -9.169 -2.819 3.244 1.00 98.25 337 ALA A C 1
ATOM 2702 O O . ALA A 1 337 ? -8.683 -2.630 4.359 1.00 98.25 337 ALA A O 1
ATOM 2703 N N . THR A 1 338 ? -9.504 -4.040 2.822 1.00 98.69 338 THR A N 1
ATOM 2704 C CA . THR A 1 338 ? -9.367 -5.239 3.667 1.00 98.69 338 THR A CA 1
ATOM 2705 C C . THR A 1 338 ? -7.901 -5.503 4.022 1.00 98.69 338 THR A C 1
ATOM 2707 O O . THR A 1 338 ? -7.566 -5.768 5.178 1.00 98.69 338 THR A O 1
ATOM 2710 N N . THR A 1 339 ? -6.982 -5.328 3.070 1.00 98.56 339 THR A N 1
ATOM 2711 C CA . THR A 1 339 ? -5.541 -5.451 3.335 1.00 98.56 339 THR A CA 1
ATOM 2712 C C . THR A 1 339 ? -5.046 -4.382 4.300 1.00 98.56 339 THR A C 1
ATOM 2714 O O . THR A 1 339 ? -4.228 -4.684 5.174 1.00 98.56 339 THR A O 1
ATOM 2717 N N . GLN A 1 340 ? -5.533 -3.148 4.170 1.00 98.50 340 GLN A N 1
ATOM 2718 C CA . GLN A 1 340 ? -5.209 -2.068 5.100 1.00 98.50 340 GLN A CA 1
ATOM 2719 C C . GLN A 1 340 ? -5.757 -2.329 6.503 1.00 98.50 340 GLN A C 1
ATOM 2721 O O . GLN A 1 340 ? -5.012 -2.148 7.461 1.00 98.50 340 GLN A O 1
ATOM 2726 N N . ALA A 1 341 ? -6.982 -2.842 6.637 1.00 98.69 341 ALA A N 1
ATOM 2727 C CA . ALA A 1 341 ? -7.547 -3.232 7.925 1.00 98.69 341 ALA A CA 1
ATOM 2728 C C . ALA A 1 341 ? -6.640 -4.240 8.647 1.00 98.69 341 ALA A C 1
ATOM 2730 O O . ALA A 1 341 ? -6.291 -4.036 9.811 1.00 98.69 341 ALA A O 1
ATOM 2731 N N . THR A 1 342 ? -6.155 -5.276 7.945 1.00 98.31 342 THR A N 1
ATOM 2732 C CA . THR A 1 342 ? -5.220 -6.238 8.562 1.00 98.31 342 THR A CA 1
ATOM 2733 C C . THR A 1 342 ? -3.912 -5.587 9.020 1.00 98.31 342 THR A C 1
ATOM 2735 O O . THR A 1 342 ? -3.365 -6.001 10.037 1.00 98.31 342 THR A O 1
ATOM 2738 N N . LEU A 1 343 ? -3.412 -4.561 8.315 1.00 97.56 343 LEU A N 1
ATOM 2739 C CA . LEU A 1 343 ? -2.235 -3.802 8.752 1.00 97.56 343 LEU A CA 1
ATOM 2740 C C . LEU A 1 343 ? -2.527 -2.964 9.988 1.00 97.56 343 LEU A C 1
ATOM 2742 O O . LEU A 1 343 ? -1.746 -3.039 10.932 1.00 97.56 343 LEU A O 1
ATOM 2746 N N . ILE A 1 344 ? -3.640 -2.222 9.996 1.00 98.56 344 ILE A N 1
ATOM 2747 C CA . ILE A 1 344 ? -4.053 -1.410 11.146 1.00 98.56 344 ILE A CA 1
ATOM 2748 C C . ILE A 1 344 ? -4.053 -2.276 12.398 1.00 98.56 344 ILE A C 1
ATOM 2750 O O . ILE A 1 344 ? -3.387 -1.936 13.371 1.00 98.56 344 ILE A O 1
ATOM 2754 N N . ARG A 1 345 ? -4.703 -3.446 12.334 1.00 98.38 345 ARG A N 1
ATOM 2755 C CA . ARG A 1 345 ? -4.720 -4.413 13.432 1.00 98.38 345 ARG A CA 1
ATOM 2756 C C . ARG A 1 345 ? -3.309 -4.718 13.936 1.00 98.38 345 ARG A C 1
ATOM 2758 O O . ARG A 1 345 ? -3.032 -4.513 15.112 1.00 98.38 345 ARG A O 1
ATOM 2765 N N . LEU A 1 346 ? -2.405 -5.169 13.064 1.00 97.88 346 LEU A N 1
ATOM 2766 C CA . LEU A 1 346 ? -1.031 -5.507 13.463 1.00 97.88 346 LEU A CA 1
ATOM 2767 C C . LEU A 1 346 ? -0.306 -4.327 14.122 1.00 97.88 346 LEU A C 1
ATOM 2769 O O . LEU A 1 346 ? 0.371 -4.503 15.135 1.00 97.88 346 LEU A O 1
ATOM 2773 N N . GLN A 1 347 ? -0.460 -3.124 13.568 1.00 97.88 347 GLN A N 1
ATOM 2774 C CA . GLN A 1 347 ? 0.185 -1.940 14.119 1.00 97.88 347 GLN A CA 1
ATOM 2775 C C . GLN A 1 347 ? -0.413 -1.513 15.460 1.00 97.88 347 GLN A C 1
ATOM 2777 O O . GLN A 1 347 ? 0.342 -1.122 16.344 1.00 97.88 347 GLN A O 1
ATOM 2782 N N . CYS A 1 348 ? -1.726 -1.640 15.660 1.00 98.19 348 CYS A N 1
ATOM 2783 C CA . CYS A 1 348 ? -2.365 -1.387 16.950 1.00 98.19 348 CYS A CA 1
ATOM 2784 C C . CYS A 1 348 ? -1.802 -2.306 18.044 1.00 98.19 348 CYS A C 1
ATOM 2786 O O . CYS A 1 348 ? -1.440 -1.828 19.118 1.00 98.19 348 CYS A O 1
ATOM 2788 N N . PHE A 1 349 ? -1.639 -3.605 17.762 1.00 97.44 349 PHE A N 1
ATOM 2789 C CA . PHE A 1 349 ? -0.975 -4.528 18.692 1.00 97.44 349 PHE A CA 1
ATOM 2790 C C . PHE A 1 349 ? 0.470 -4.091 18.973 1.00 97.44 349 PHE A C 1
ATOM 2792 O O . PHE A 1 349 ? 0.844 -3.935 20.140 1.00 97.44 349 PHE A O 1
ATOM 2799 N N . LYS A 1 350 ? 1.247 -3.794 17.922 1.00 96.56 350 LYS A N 1
ATOM 2800 C CA . LYS A 1 350 ? 2.642 -3.346 18.049 1.00 96.56 350 LYS A CA 1
ATOM 2801 C C . LYS A 1 350 ? 2.781 -2.074 18.893 1.00 96.56 350 LYS A C 1
ATOM 2803 O O . LYS A 1 350 ? 3.644 -2.036 19.765 1.00 96.56 350 LYS A O 1
ATOM 2808 N N . LEU A 1 351 ? 1.929 -1.068 18.685 1.00 97.06 351 LEU A N 1
ATOM 2809 C CA . LEU A 1 351 ? 1.951 0.191 19.442 1.00 97.06 351 LEU A CA 1
ATOM 2810 C C . LEU A 1 351 ? 1.708 -0.016 20.944 1.00 97.06 351 LEU A C 1
ATOM 2812 O O . LEU A 1 351 ? 2.210 0.751 21.756 1.00 97.06 351 LEU A O 1
ATOM 2816 N N . THR A 1 352 ? 0.985 -1.071 21.326 1.00 95.69 352 THR A N 1
ATOM 2817 C CA . THR A 1 352 ? 0.768 -1.435 22.739 1.00 95.69 352 THR A CA 1
ATOM 2818 C C . THR A 1 352 ? 1.848 -2.356 23.318 1.00 95.69 352 THR A C 1
ATOM 2820 O O . THR A 1 352 ? 1.714 -2.816 24.453 1.00 95.69 352 THR A O 1
ATOM 2823 N N . GLY A 1 353 ? 2.896 -2.676 22.548 1.00 94.31 353 GLY A N 1
ATOM 2824 C CA . GLY A 1 353 ? 3.932 -3.634 22.942 1.00 94.31 353 GLY A CA 1
ATOM 2825 C C . GLY A 1 353 ? 3.433 -5.081 23.030 1.00 94.31 353 GLY A C 1
ATOM 2826 O O . GLY A 1 353 ? 4.015 -5.887 23.755 1.00 94.31 353 GLY A O 1
ATOM 2827 N N . ARG A 1 354 ? 2.338 -5.416 22.334 1.00 94.06 354 ARG A N 1
ATOM 2828 C CA . ARG A 1 354 ? 1.713 -6.745 22.358 1.00 94.06 354 ARG A CA 1
ATOM 2829 C C . ARG A 1 354 ? 1.936 -7.481 21.047 1.00 94.06 354 ARG A C 1
ATOM 2831 O O . ARG A 1 354 ? 1.947 -6.890 19.972 1.00 94.06 354 ARG A O 1
ATOM 2838 N N . GLU A 1 355 ? 2.056 -8.798 21.142 1.00 92.75 355 GLU A N 1
ATOM 2839 C CA . GLU A 1 355 ? 2.113 -9.668 19.973 1.00 92.75 355 GLU A CA 1
ATOM 2840 C C . GLU A 1 355 ? 0.703 -9.907 19.418 1.00 92.75 355 GLU A C 1
ATOM 2842 O O . GLU A 1 355 ? -0.224 -10.263 20.151 1.00 92.75 355 GLU A O 1
ATOM 2847 N N . SER A 1 356 ? 0.539 -9.724 18.110 1.00 94.44 356 SER A N 1
ATOM 2848 C CA . SER A 1 356 ? -0.685 -10.090 17.403 1.00 94.44 356 SER A CA 1
ATOM 2849 C C . SER A 1 356 ? -0.669 -11.573 17.044 1.00 94.44 356 SER A C 1
ATOM 2851 O O . SER A 1 356 ? 0.279 -12.049 16.424 1.00 94.44 356 SER A O 1
ATOM 2853 N N . LYS A 1 357 ? -1.756 -12.287 17.331 1.00 95.69 357 LYS A N 1
ATOM 2854 C CA . LYS A 1 357 ? -1.982 -13.645 16.809 1.00 95.69 357 LYS A CA 1
ATOM 2855 C C . LYS A 1 357 ? -2.626 -13.592 15.419 1.00 95.69 357 LYS A C 1
ATOM 2857 O O . LYS A 1 357 ? -3.255 -12.570 15.116 1.00 95.69 357 LYS A O 1
ATOM 2862 N N . PRO A 1 358 ? -2.549 -14.666 14.607 1.00 97.25 358 PRO A N 1
ATOM 2863 C CA . PRO A 1 358 ? -3.377 -14.792 13.413 1.00 97.25 358 PRO A CA 1
ATOM 2864 C C . PRO A 1 358 ? -4.845 -14.504 13.729 1.00 97.25 358 PRO A C 1
ATOM 2866 O O . PRO A 1 358 ? -5.344 -14.848 14.805 1.00 97.25 358 PRO A O 1
ATOM 2869 N N . ILE A 1 359 ? -5.528 -13.852 12.795 1.00 97.75 359 ILE A N 1
ATOM 2870 C CA . ILE A 1 359 ? -6.957 -13.562 12.895 1.00 97.75 359 ILE A CA 1
ATOM 2871 C C . ILE A 1 359 ? -7.717 -14.876 13.105 1.00 97.75 359 ILE A C 1
ATOM 2873 O O . ILE A 1 359 ? -7.380 -15.918 12.527 1.00 97.75 359 ILE A O 1
ATOM 2877 N N . LYS A 1 360 ? -8.751 -14.819 13.948 1.00 95.12 360 LYS A N 1
ATOM 2878 C CA . LYS A 1 360 ? -9.607 -15.962 14.265 1.00 95.12 360 LYS A CA 1
ATOM 2879 C C . LYS A 1 360 ? -10.137 -16.614 12.979 1.00 95.12 360 LYS A C 1
ATOM 2881 O O . LYS A 1 360 ? -10.538 -15.923 12.050 1.00 95.12 360 LYS A O 1
ATOM 2886 N N . ASN A 1 361 ? -10.118 -17.946 12.940 1.00 94.56 361 ASN A N 1
ATOM 2887 C CA . ASN A 1 361 ? -10.553 -18.778 11.809 1.00 94.56 361 ASN A CA 1
ATOM 2888 C C . ASN A 1 361 ? -9.747 -18.598 10.503 1.00 94.56 361 ASN A C 1
ATOM 2890 O O . ASN A 1 361 ? -10.115 -19.159 9.478 1.00 94.56 361 ASN A O 1
ATOM 2894 N N . SER A 1 362 ? -8.608 -17.893 10.515 1.00 97.44 362 SER A N 1
ATOM 2895 C CA . SER A 1 362 ? -7.734 -17.771 9.330 1.00 97.44 362 SER A CA 1
ATOM 2896 C C . SER A 1 362 ? -7.301 -19.117 8.742 1.00 97.44 362 SER A C 1
ATOM 2898 O O . SER A 1 362 ? -7.202 -19.263 7.528 1.00 97.44 362 SER A O 1
ATOM 2900 N N . GLN A 1 363 ? -7.103 -20.124 9.592 1.00 96.44 363 GLN A N 1
ATOM 2901 C CA . GLN A 1 363 ? -6.703 -21.479 9.197 1.00 96.44 363 GLN A CA 1
ATOM 2902 C C . GLN A 1 363 ? -7.758 -22.213 8.349 1.00 96.44 363 GLN A C 1
ATOM 2904 O O . GLN A 1 363 ? -7.429 -23.185 7.673 1.00 96.44 363 GLN A O 1
ATOM 2909 N N . GLU A 1 364 ? -9.008 -21.744 8.346 1.00 96.88 364 GLU A N 1
ATOM 2910 C CA . GLU A 1 364 ? -10.091 -22.302 7.529 1.00 96.88 364 GLU A CA 1
ATOM 2911 C C . GLU A 1 364 ? -10.038 -21.810 6.075 1.00 96.88 364 GLU A C 1
ATOM 2913 O O . GLU A 1 364 ? -10.733 -22.360 5.230 1.00 96.88 364 GLU A O 1
ATOM 2918 N N . PHE A 1 365 ? -9.188 -20.824 5.748 1.00 98.38 365 PHE A N 1
ATOM 2919 C CA . PHE A 1 365 ? -9.105 -20.220 4.412 1.00 98.38 365 PHE A CA 1
ATOM 2920 C C . PHE A 1 365 ? -9.066 -21.248 3.275 1.00 98.38 365 PHE A C 1
ATOM 2922 O O . PHE A 1 365 ? -9.876 -21.180 2.357 1.00 98.38 365 PHE A O 1
ATOM 2929 N N . TYR A 1 366 ? -8.165 -22.231 3.356 1.00 98.00 366 TYR A N 1
ATOM 2930 C CA . TYR A 1 366 ? -8.001 -23.238 2.304 1.00 98.00 366 TYR A CA 1
ATOM 2931 C C . TYR A 1 366 ? -9.160 -24.243 2.222 1.00 98.00 366 TYR A C 1
ATOM 2933 O O . TYR A 1 366 ? -9.244 -24.976 1.246 1.00 98.00 366 TYR A O 1
ATOM 2941 N N . GLN A 1 367 ? -10.043 -24.294 3.224 1.00 97.12 367 GLN A N 1
ATOM 2942 C CA . GLN A 1 367 ? -11.256 -25.122 3.204 1.00 97.12 367 GLN A CA 1
ATOM 2943 C C . GLN A 1 367 ? -12.409 -24.435 2.457 1.00 97.12 367 GLN A C 1
ATOM 2945 O O . GLN A 1 367 ? -13.381 -25.098 2.107 1.00 97.12 367 GLN A O 1
ATOM 2950 N N . PHE A 1 368 ? -12.312 -23.121 2.230 1.00 96.81 368 PHE A N 1
ATOM 2951 C CA . PHE A 1 368 ? -13.294 -22.342 1.475 1.00 96.81 368 PHE A CA 1
ATOM 2952 C C . PHE A 1 368 ? -13.003 -22.280 -0.035 1.00 96.81 368 PHE A C 1
ATOM 2954 O O . PHE A 1 368 ? -13.821 -21.713 -0.759 1.00 96.81 368 PHE A O 1
ATOM 2961 N N . LEU A 1 369 ? -11.845 -22.788 -0.483 1.00 93.62 369 LEU A N 1
ATOM 2962 C CA . LEU A 1 369 ? -11.399 -22.749 -1.884 1.00 93.62 369 LEU A CA 1
ATOM 2963 C C . LEU A 1 369 ? -11.977 -23.871 -2.750 1.00 93.62 369 LEU A C 1
ATOM 2965 O O . LEU A 1 369 ? -12.326 -24.941 -2.200 1.00 93.62 369 LEU A O 1
#

pLDDT: mean 96.07, std 5.49, range [50.28, 98.94]

Radius of gyration: 20.18 Å; chains: 1; bounding box: 49×50×61 Å

Sequence (369 aa):
MGMNTNKFQQVLDQIDQQFEGVFQWLAGQYDPGTGGFYYARSSVSDHRFIPDIESTAQALNILIRNDLLKLMPEQMREQMIRFFQNKQEASTGFFFDENPAMKKDEVMVHRAIGYSVRSLEQIGSKPLFSLPREANTAPSYTNTPETYLQKWKSIDLRNSWRGCDLLATSCVYMGEMSEKEREPFLKVAVNYLASIQDQETGLWGQGSLYNRLSGTFKLHTFYSRFQIPMPNTDKIYQSILTCLRTEEAIDMCYIRNPIDLLSYMNMDIPESELVEILEITANNMSNLKREDGGFSRELHASPPAPNVAQVKKDEVYPNMPEAVCLGKGLIEGDMNATTQATLIRLQCFKLTGRESKPIKNSQEFYQFL

Secondary structure (DSSP, 8-state):
--SHHHHHHHHHHHHHHTTTTHHHHHHTTB-TTTS-B-SBHHHHT-TT----HHHHHHHHHHHHHTT-GGG--HHHHHHHHHHHHHTB-TTT--B--S-TTGGG-HHHHHHHHHHHHHHHHHTT---SS--TTTTT-S-GGGSSHHHHHHHHHTS--SSHHHHHHHHHHGGGGGGGS-HHHHHHHHHHHHHHHHHHS-TTT---SSSSHHHHHHHHHHHHHHHHHTTPPPS-HHHHHHHHHHHHHHS---BHHHHHHHHHHHHHHT----HHHHHHHHHHHHHHHHHHB-TTSSB-SBSS---S-TTTTTS-TT---TTPPPP---S---SS-BHHHHHHHHHHHHHHHHHTT-PPPPPTTGGGGGG--

InterPro domains:
  IPR008930 Terpenoid cyclases/protein prenyltransferase alpha-alpha toroid [SSF48239] (21-208)

Foldseek 3Di:
DPPLVVLLVVLLVLLLVLLPCQLLLLLCQADLVQLAGFFFNQLSVDPVFDGDLVLRLLSLLLCVLQVNLVVDDPSSLVSSLRNLQVQADAQARWGDDPDPLLVVDLLSRLVSLVSSQVSQVSSPHGHPHDHRVVSVNQDPLLVDLVSVLVVLVPFAQQQLQVSLSNLLSSCSVLVVDDPVRNVSNVVSSVVVCVVQQDPQQRFHGHDDLLRRLNSRLSVLNVCVVVVHQRPPLVSPLVSLLCCLVPDQCQFLSSLLSSLVSCLSNVDDDPSVSLSVNSNSSSVNQSLQRDPSSAGAGGNFWNQQFPQQPSADPPGDDPDGGDGDGSRDGHSTHTSVSRSSSSNSSCSSCVSVVHHDHRRPPSVCSVVSD